Protein AF-A0A7S2P748-F1 (afdb_monomer_lite)

Sequence (183 aa):
RLESKKSHRTKLLFCTTGVILRRLQDDPLLQGITHVIVDEVHERQWQIDFLLIALRQILKQRSDLKVILMSATLDANLFIDFFGGAPLISVPGRTFQVSSYYLEDLLEATGHVIEADAIHAKKESWSTKSQATFATGRGEHKSFRTITYDSNEGVSDDYLGYSMPTRISMDRVEEKIVNYDLI

InterPro domains:
  IPR014001 Helicase superfamily 1/2, ATP-binding domain [PS51192] (1-92)
  IPR027417 P-loop containing nucleoside triphosphate hydrolase [G3DSA:3.40.50.300] (1-94)
  IPR027417 P-loop containing nucleoside triphosphate hydrolase [SSF52540] (3-108)

pLDDT: mean 83.7, std 11.44, range [45.91, 97.62]

Structure (mmCIF, N/CA/C/O backbone):
data_AF-A0A7S2P748-F1
#
_entry.id   AF-A0A7S2P748-F1
#
loop_
_atom_site.group_PDB
_atom_site.id
_atom_site.type_symbol
_atom_site.label_atom_id
_atom_site.l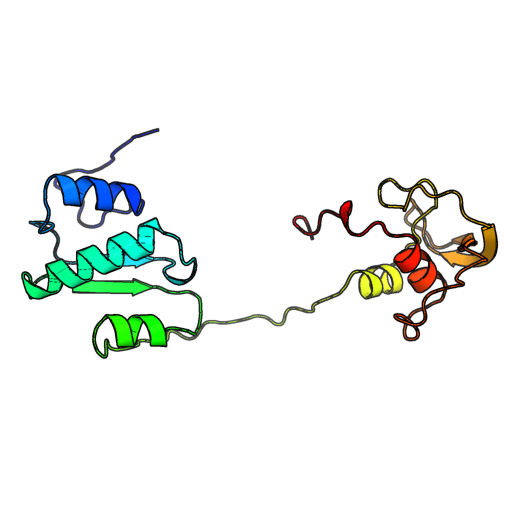abel_alt_id
_atom_site.label_comp_id
_atom_site.label_asym_id
_atom_site.label_entity_id
_atom_site.label_seq_id
_atom_site.pdbx_PDB_ins_code
_atom_site.Cartn_x
_atom_site.Cartn_y
_atom_site.Cartn_z
_atom_site.occupancy
_atom_site.B_iso_or_equiv
_atom_site.auth_seq_id
_atom_site.auth_comp_id
_atom_site.auth_asym_id
_atom_site.auth_atom_id
_atom_site.pdbx_PDB_model_num
ATOM 1 N N . ARG A 1 1 ? 5.730 22.171 9.600 1.00 49.31 1 ARG A N 1
ATOM 2 C CA . ARG A 1 1 ? 5.513 20.704 9.485 1.00 49.31 1 ARG A CA 1
ATOM 3 C C . ARG A 1 1 ? 5.041 20.167 10.841 1.00 49.31 1 ARG A C 1
ATOM 5 O O . ARG A 1 1 ? 5.874 19.708 11.598 1.00 49.31 1 ARG A O 1
ATOM 12 N N . LEU A 1 2 ? 3.756 20.355 11.179 1.00 52.44 2 LEU A N 1
ATOM 13 C CA . LEU A 1 2 ? 3.003 19.775 12.322 1.00 52.44 2 LEU A CA 1
ATOM 14 C C . LEU A 1 2 ? 1.633 20.490 12.439 1.00 52.44 2 LEU A C 1
ATOM 16 O O . LEU A 1 2 ? 1.164 20.807 13.527 1.00 52.44 2 LEU A O 1
ATOM 20 N N . GLU A 1 3 ? 0.987 20.814 11.313 1.00 56.91 3 GLU A N 1
ATOM 21 C CA . GLU A 1 3 ? -0.347 21.422 11.365 1.00 56.91 3 GLU A CA 1
ATOM 22 C C . GLU A 1 3 ? -1.386 20.335 11.641 1.00 56.91 3 GLU A C 1
ATOM 24 O O . GLU A 1 3 ? -1.821 19.613 10.747 1.00 56.91 3 GLU A O 1
ATOM 29 N N . SER A 1 4 ? -1.766 20.196 12.907 1.00 74.81 4 SER A N 1
ATOM 30 C CA . SER A 1 4 ? -2.893 19.360 13.309 1.00 74.81 4 SER A CA 1
ATOM 31 C C . SER A 1 4 ? -4.189 20.137 13.092 1.00 74.81 4 SER A C 1
ATOM 33 O O . SER A 1 4 ? -4.558 20.986 13.901 1.00 74.81 4 SER A O 1
ATOM 35 N N . LYS A 1 5 ? -4.892 19.865 11.988 1.00 80.19 5 LYS A N 1
ATOM 36 C CA . LYS A 1 5 ? -6.228 20.423 11.724 1.00 80.19 5 LYS A CA 1
ATOM 37 C C . LYS A 1 5 ? -7.304 19.454 12.204 1.00 80.19 5 LYS A C 1
ATOM 39 O O . LYS A 1 5 ? -7.936 18.758 11.416 1.00 80.19 5 LYS A O 1
ATOM 44 N N . LYS A 1 6 ? -7.512 19.412 13.521 1.00 85.00 6 LYS A N 1
ATOM 45 C CA . LYS A 1 6 ? -8.620 18.680 14.150 1.00 85.00 6 LYS A CA 1
ATOM 46 C C . LYS A 1 6 ? -9.486 19.625 14.975 1.00 85.00 6 LYS A C 1
ATOM 48 O O . LYS A 1 6 ? -8.981 20.538 15.618 1.00 85.00 6 LYS A O 1
ATOM 53 N N . SER A 1 7 ? -10.790 19.385 14.979 1.00 87.56 7 SER A N 1
ATOM 54 C CA . SER A 1 7 ? -11.750 20.090 15.829 1.00 87.56 7 SER A CA 1
ATOM 55 C C . SER A 1 7 ? -12.717 19.094 16.464 1.00 87.56 7 SER A C 1
ATOM 57 O O . SER A 1 7 ? -12.801 17.945 16.036 1.00 87.56 7 SER A O 1
ATOM 59 N N . HIS A 1 8 ? -13.523 19.549 17.422 1.00 85.38 8 HIS A N 1
ATOM 60 C CA . HIS A 1 8 ? -14.603 18.749 18.013 1.00 85.38 8 HIS A CA 1
ATOM 61 C C . HIS A 1 8 ? -15.643 18.266 16.979 1.00 85.38 8 HIS A C 1
ATOM 63 O O . HIS A 1 8 ? -16.371 17.306 17.225 1.00 85.38 8 HIS A O 1
ATOM 69 N N . ARG A 1 9 ? -15.715 18.916 15.807 1.00 90.94 9 ARG A N 1
ATOM 70 C CA . ARG A 1 9 ? -16.609 18.533 14.704 1.00 90.94 9 ARG A CA 1
ATOM 71 C C . ARG A 1 9 ? -15.986 17.512 13.750 1.00 90.94 9 ARG A C 1
ATOM 73 O O . ARG A 1 9 ? -16.707 16.958 12.927 1.00 90.94 9 ARG A O 1
ATOM 80 N N . THR A 1 10 ? -14.682 17.256 13.842 1.00 91.62 10 THR A N 1
ATOM 81 C CA . THR A 1 10 ? -13.980 16.316 12.962 1.00 91.62 10 THR A CA 1
ATOM 82 C C . THR A 1 10 ? -14.411 14.887 13.289 1.00 91.62 10 THR A C 1
ATOM 84 O O . THR A 1 10 ? -14.117 14.379 14.367 1.00 91.62 10 THR A O 1
ATOM 87 N N . LYS A 1 11 ? -15.125 14.243 12.360 1.00 92.06 11 LYS A N 1
ATOM 88 C CA . LYS A 1 11 ? -15.571 12.842 12.488 1.00 92.06 11 LYS A CA 1
ATOM 89 C C . LYS A 1 11 ? -14.636 11.844 11.807 1.00 92.06 11 LYS A C 1
ATOM 91 O O . LYS A 1 11 ? -14.587 10.694 12.220 1.00 92.06 11 LYS A O 1
ATOM 96 N N . LEU A 1 12 ? -13.887 12.302 10.806 1.00 94.06 12 LEU A N 1
ATOM 97 C CA . LEU A 1 12 ? -12.894 11.530 10.070 1.00 94.06 12 LEU A CA 1
ATOM 98 C C . LEU A 1 12 ? -11.572 12.295 10.101 1.00 94.06 12 LEU A C 1
ATOM 100 O O . LEU A 1 12 ? -11.540 13.483 9.778 1.00 94.06 12 LEU A O 1
ATOM 104 N N . LEU A 1 13 ? -10.505 11.625 10.522 1.00 93.31 13 LEU A N 1
ATOM 105 C CA . LEU A 1 13 ? -9.166 12.195 10.589 1.00 93.31 13 LEU A CA 1
ATOM 106 C C . LEU A 1 13 ? -8.244 11.385 9.685 1.00 93.31 13 LEU A C 1
ATOM 108 O O . LEU A 1 13 ? -8.021 10.206 9.941 1.00 93.31 13 LEU A O 1
ATOM 112 N N . PHE A 1 14 ? -7.680 12.046 8.681 1.00 94.12 14 PHE A N 1
ATOM 113 C CA . PHE A 1 14 ? -6.566 11.512 7.908 1.00 94.12 14 PHE A CA 1
ATOM 114 C C . PHE A 1 14 ? -5.266 11.903 8.597 1.00 94.12 14 PHE A C 1
ATOM 116 O O . PHE A 1 14 ? -5.048 13.074 8.922 1.00 94.12 14 PHE A O 1
ATOM 123 N N . CYS A 1 15 ? -4.409 10.927 8.848 1.00 93.00 15 CYS A N 1
ATOM 124 C CA . CYS A 1 15 ? -3.110 11.160 9.449 1.00 93.00 15 CYS A CA 1
ATOM 125 C C . CYS A 1 15 ? -2.127 10.071 9.029 1.00 93.00 15 CYS A C 1
ATOM 127 O O . CYS A 1 15 ? -2.514 9.007 8.557 1.00 93.00 15 CYS A O 1
ATOM 129 N N . THR A 1 16 ? -0.839 10.355 9.197 1.00 92.81 16 THR A N 1
ATOM 130 C CA . THR A 1 16 ? 0.202 9.363 8.942 1.00 92.81 16 THR A CA 1
ATOM 131 C C . THR A 1 16 ? 0.243 8.331 10.064 1.00 92.81 16 THR A C 1
ATOM 133 O O . THR A 1 16 ? -0.0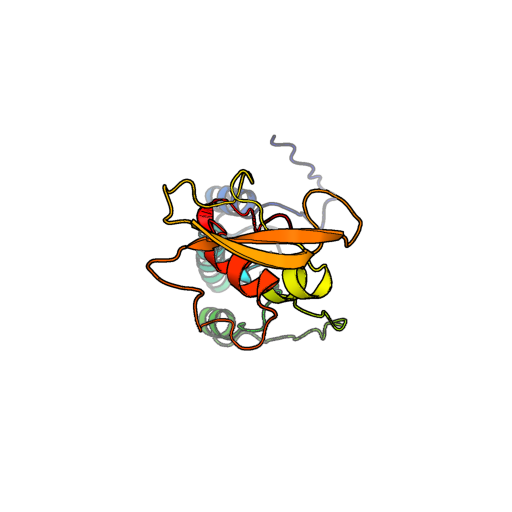98 8.626 11.215 1.00 92.81 16 THR A O 1
ATOM 136 N N . THR A 1 17 ? 0.759 7.143 9.757 1.00 93.69 17 THR A N 1
ATOM 137 C CA . THR A 1 17 ? 0.976 6.054 10.722 1.00 93.69 17 THR A CA 1
ATOM 138 C C . THR A 1 17 ? 1.713 6.536 11.974 1.00 93.69 17 THR A C 1
ATOM 140 O O . THR A 1 17 ? 1.312 6.230 13.095 1.00 93.69 17 THR A O 1
ATOM 143 N N . GLY A 1 18 ? 2.727 7.394 11.809 1.00 92.31 18 GLY A N 1
ATOM 144 C CA . GLY A 1 18 ? 3.482 7.974 12.924 1.00 92.31 18 GLY A CA 1
ATOM 145 C C . GLY A 1 18 ? 2.643 8.823 13.891 1.00 92.31 18 GLY A C 1
ATOM 146 O O . GLY A 1 18 ? 2.909 8.821 15.091 1.00 92.31 18 GLY A O 1
ATOM 147 N N . VAL A 1 19 ? 1.603 9.516 13.410 1.00 92.12 19 VAL A N 1
ATOM 148 C CA . VAL A 1 19 ? 0.693 10.288 14.277 1.00 92.12 19 VAL A CA 1
ATOM 149 C C . VAL A 1 19 ? -0.150 9.356 15.148 1.00 92.12 19 VAL A C 1
ATOM 151 O O . VAL A 1 19 ? -0.341 9.647 16.330 1.00 92.12 19 VAL A O 1
ATOM 154 N N . ILE A 1 20 ? -0.625 8.231 14.601 1.00 93.75 20 ILE A N 1
ATOM 155 C CA . ILE A 1 20 ? -1.362 7.224 15.380 1.00 93.75 20 ILE A CA 1
ATOM 156 C C . ILE A 1 20 ? -0.441 6.522 16.375 1.00 93.75 20 ILE A C 1
ATOM 158 O O . ILE A 1 20 ? -0.802 6.410 17.542 1.00 93.75 20 ILE A O 1
ATOM 162 N N . LEU A 1 21 ? 0.762 6.120 15.957 1.00 94.31 21 LEU A N 1
ATOM 163 C CA . LEU A 1 21 ? 1.745 5.501 16.852 1.00 94.31 21 LEU A CA 1
ATOM 164 C C . LEU A 1 21 ? 2.100 6.412 18.030 1.00 94.31 21 LEU A C 1
ATOM 166 O O . LEU A 1 21 ? 2.171 5.949 19.163 1.00 94.31 21 LEU A O 1
ATOM 170 N N . ARG A 1 22 ? 2.258 7.720 17.793 1.00 93.25 22 ARG A N 1
ATOM 171 C CA . ARG A 1 22 ? 2.468 8.684 18.879 1.00 93.25 22 ARG A CA 1
ATOM 172 C C . ARG A 1 22 ? 1.248 8.792 19.791 1.00 93.25 22 ARG A C 1
ATOM 174 O O . ARG A 1 22 ? 1.405 8.830 21.002 1.00 93.25 22 ARG A O 1
ATOM 181 N N . ARG A 1 23 ? 0.033 8.796 19.235 1.00 92.19 23 ARG A N 1
ATOM 182 C CA . ARG A 1 23 ? -1.197 8.810 20.039 1.00 92.19 23 ARG A CA 1
ATOM 183 C C . ARG A 1 23 ? -1.336 7.562 20.912 1.00 92.19 23 ARG A C 1
ATOM 185 O O . ARG A 1 23 ? -1.809 7.689 22.029 1.00 92.19 23 ARG A O 1
ATOM 192 N N . LEU A 1 24 ? -0.898 6.400 20.433 1.00 94.50 24 LEU A N 1
ATOM 193 C CA . LEU A 1 24 ? -0.892 5.152 21.203 1.00 94.50 24 LEU A CA 1
ATOM 194 C C . LEU A 1 24 ? 0.036 5.189 22.425 1.00 94.50 24 LEU A C 1
ATOM 196 O O . LEU A 1 24 ? -0.166 4.406 23.347 1.00 94.50 24 LEU A O 1
ATOM 200 N N . GLN A 1 25 ? 1.031 6.081 22.452 1.00 93.06 25 GLN A N 1
ATOM 201 C CA . GLN A 1 25 ? 1.875 6.276 23.635 1.00 93.06 25 GLN A CA 1
ATOM 202 C C . GLN A 1 25 ? 1.101 6.960 24.770 1.00 93.06 25 GLN A C 1
ATOM 204 O O . GLN A 1 25 ? 1.257 6.575 25.924 1.00 93.06 25 GLN A O 1
ATOM 209 N N . ASP A 1 26 ? 0.247 7.933 24.436 1.00 93.00 26 ASP A N 1
ATOM 210 C CA . ASP A 1 26 ? -0.549 8.694 25.410 1.00 93.00 26 ASP A CA 1
ATOM 211 C C . ASP A 1 26 ? -1.900 8.019 25.723 1.00 93.00 26 ASP A C 1
ATOM 213 O O . ASP A 1 26 ? -2.389 8.063 26.849 1.00 93.00 26 ASP A O 1
ATOM 217 N N . ASP A 1 27 ? -2.517 7.394 24.718 1.00 94.19 27 ASP A N 1
ATOM 218 C CA . ASP A 1 27 ? -3.820 6.725 24.770 1.00 94.19 27 ASP A CA 1
ATOM 219 C C . ASP A 1 27 ? -3.710 5.325 24.132 1.00 94.19 27 ASP A C 1
ATOM 221 O O . ASP A 1 27 ? -4.067 5.136 22.960 1.00 94.19 27 ASP A O 1
ATOM 225 N N . PRO A 1 28 ? -3.217 4.323 24.890 1.00 94.12 28 PRO A N 1
ATOM 226 C CA . PRO A 1 28 ? -2.962 2.975 24.375 1.00 94.12 28 PRO A CA 1
ATOM 227 C C . PRO A 1 28 ? -4.212 2.236 23.898 1.00 94.12 28 PRO A C 1
ATOM 229 O O . PRO A 1 28 ? -4.102 1.258 23.165 1.00 94.12 28 PRO A O 1
ATOM 232 N N . LEU A 1 29 ? -5.402 2.676 24.317 1.00 95.06 29 LEU A N 1
ATOM 233 C CA . LEU A 1 29 ? -6.675 2.057 23.954 1.00 95.06 29 LEU A CA 1
ATOM 234 C C . LEU A 1 29 ? -7.427 2.830 22.867 1.00 95.06 29 LEU A C 1
ATOM 236 O O . LEU A 1 29 ? -8.514 2.398 22.483 1.00 95.06 29 LEU A O 1
ATOM 240 N N . LEU A 1 30 ? -6.878 3.937 22.354 1.00 94.88 30 LEU A N 1
ATOM 241 C CA . LEU A 1 30 ? -7.509 4.794 21.343 1.00 94.88 30 LEU A CA 1
ATOM 242 C C . LEU A 1 30 ? -8.937 5.224 21.726 1.00 94.88 30 LEU A C 1
ATOM 244 O O . LEU A 1 30 ? -9.870 5.139 20.916 1.00 94.88 30 LEU A O 1
ATOM 248 N N . GLN A 1 31 ? -9.142 5.639 22.975 1.00 92.75 31 GLN A N 1
ATOM 249 C CA . GLN A 1 31 ? -10.461 5.995 23.490 1.00 92.75 31 GLN A CA 1
ATOM 250 C C . GLN A 1 31 ? -11.158 7.063 22.628 1.00 92.75 31 GLN A C 1
ATOM 252 O O . GLN A 1 31 ? -10.556 8.007 22.106 1.00 92.75 31 GLN A O 1
ATOM 257 N N . GLY A 1 32 ? -12.469 6.888 22.438 1.00 90.50 32 GLY A N 1
ATOM 258 C CA . GLY A 1 32 ? -13.290 7.757 21.590 1.00 90.50 32 GLY A CA 1
ATOM 259 C C . GLY A 1 32 ? -13.132 7.531 20.080 1.00 90.50 32 GLY A C 1
ATOM 260 O O . GLY A 1 32 ? -13.868 8.138 19.304 1.00 90.50 32 GLY A O 1
ATOM 261 N N . ILE A 1 33 ? -12.222 6.653 19.645 1.00 94.25 33 ILE A N 1
ATOM 262 C CA . ILE A 1 33 ? -12.144 6.174 18.260 1.00 94.25 33 ILE A CA 1
ATOM 263 C C . ILE A 1 33 ? -12.935 4.871 18.148 1.00 94.25 33 ILE A C 1
ATOM 265 O O . ILE A 1 33 ? -12.767 3.962 18.962 1.00 94.25 33 ILE A O 1
ATOM 269 N N . THR A 1 34 ? -13.804 4.795 17.141 1.00 96.44 34 THR A N 1
ATOM 270 C CA . THR A 1 34 ? -14.619 3.605 16.845 1.00 96.44 34 THR A CA 1
ATOM 271 C C . THR A 1 34 ? -14.064 2.795 15.675 1.00 96.44 34 THR A C 1
ATOM 273 O O . THR A 1 34 ? -14.229 1.581 15.649 1.00 96.44 34 THR A O 1
ATOM 276 N N . HIS A 1 35 ? -13.391 3.448 14.722 1.00 97.62 35 HIS A N 1
ATOM 277 C CA . HIS A 1 35 ? -12.854 2.820 13.515 1.00 97.62 35 HIS A CA 1
ATOM 278 C C . HIS A 1 35 ? -11.432 3.309 13.239 1.00 97.62 35 HIS A C 1
ATOM 280 O O . HIS A 1 35 ? -11.158 4.507 13.330 1.00 97.62 35 HIS A O 1
ATOM 286 N N . VAL A 1 36 ? -10.549 2.387 12.863 1.00 97.25 36 VAL A N 1
ATOM 287 C CA . VAL A 1 36 ? -9.214 2.676 12.331 1.00 97.25 36 VAL A CA 1
ATOM 288 C C . VAL A 1 36 ? -9.127 2.050 10.948 1.00 97.25 36 VAL A C 1
ATOM 290 O O . VAL A 1 36 ? -9.332 0.848 10.802 1.00 97.25 36 VAL A O 1
ATOM 293 N N . ILE A 1 37 ? -8.836 2.869 9.942 1.00 97.38 37 ILE A N 1
ATOM 294 C CA . ILE A 1 37 ? -8.603 2.416 8.572 1.00 97.38 37 ILE A CA 1
ATOM 295 C C . ILE A 1 37 ? -7.109 2.570 8.307 1.00 97.38 37 ILE A C 1
ATOM 297 O O . ILE A 1 37 ? -6.585 3.679 8.414 1.00 97.38 37 ILE A O 1
ATOM 301 N N . VAL A 1 38 ? -6.429 1.462 8.025 1.00 95.44 38 VAL A N 1
ATOM 302 C CA . VAL A 1 38 ? -5.009 1.443 7.667 1.00 95.44 38 VAL A CA 1
ATOM 303 C C . VAL A 1 38 ? -4.922 1.261 6.162 1.00 95.44 38 VAL A C 1
ATOM 305 O O . VAL A 1 38 ? -5.323 0.219 5.648 1.00 95.44 38 VAL A O 1
ATOM 308 N N . ASP A 1 39 ? -4.453 2.297 5.479 1.00 93.19 39 ASP A N 1
ATOM 309 C CA . ASP A 1 39 ? -4.269 2.299 4.032 1.00 93.19 39 ASP A CA 1
ATOM 310 C C . ASP A 1 39 ? -2.868 1.816 3.648 1.00 93.19 39 ASP A C 1
ATOM 312 O O . ASP A 1 39 ? -1.952 1.858 4.473 1.00 93.19 39 ASP A O 1
ATOM 316 N N . GLU A 1 40 ? -2.721 1.353 2.411 1.00 90.88 40 GLU A N 1
ATOM 317 C CA . GLU A 1 40 ? -1.457 0.903 1.820 1.00 90.88 40 GLU A CA 1
ATOM 318 C C . GLU A 1 40 ? -0.663 -0.099 2.663 1.00 90.88 40 GLU A C 1
ATOM 320 O O . GLU A 1 40 ? 0.569 -0.084 2.715 1.00 90.88 40 GLU A O 1
ATOM 325 N N . VAL A 1 41 ? -1.360 -1.060 3.283 1.00 91.25 41 VAL A N 1
ATOM 326 C CA . VAL A 1 41 ? -0.691 -2.108 4.080 1.00 91.25 41 VAL A CA 1
ATOM 327 C C . VAL A 1 41 ? 0.273 -2.969 3.253 1.00 91.25 41 VAL A C 1
ATOM 329 O O . VAL A 1 41 ? 1.120 -3.667 3.805 1.00 91.25 41 VAL A O 1
ATOM 332 N N . HIS A 1 42 ? 0.174 -2.896 1.925 1.00 87.19 42 HIS A N 1
ATOM 333 C CA . HIS A 1 42 ? 1.017 -3.619 0.987 1.00 87.19 42 HIS A CA 1
ATOM 334 C C . HIS A 1 42 ? 2.459 -3.089 0.898 1.00 87.19 42 HIS A C 1
ATOM 336 O O . HIS A 1 42 ? 3.342 -3.840 0.491 1.00 87.19 42 HIS A O 1
ATOM 342 N N . GLU A 1 43 ? 2.728 -1.847 1.319 1.00 81.94 43 GLU A N 1
ATOM 343 C CA . GLU A 1 43 ? 4.069 -1.246 1.236 1.00 81.94 43 GLU A CA 1
ATOM 344 C C . GLU A 1 43 ? 5.063 -1.796 2.279 1.00 81.94 43 GLU A C 1
ATOM 346 O O . GLU A 1 43 ? 6.232 -1.411 2.277 1.00 81.94 43 GLU A O 1
ATOM 351 N N . ARG A 1 44 ? 4.619 -2.691 3.181 1.00 77.19 44 ARG A N 1
ATOM 352 C CA . ARG A 1 44 ? 5.433 -3.350 4.231 1.00 77.19 44 ARG A CA 1
ATOM 353 C C . ARG A 1 44 ? 6.394 -2.396 4.959 1.00 77.19 44 ARG A C 1
ATOM 355 O O . ARG A 1 44 ? 7.535 -2.734 5.275 1.00 77.19 44 ARG A O 1
ATOM 362 N N . GLN A 1 45 ? 5.929 -1.178 5.225 1.00 88.19 45 GLN A N 1
ATOM 363 C CA . GLN A 1 45 ? 6.679 -0.194 5.992 1.00 88.19 45 GLN A CA 1
ATOM 364 C C . GLN A 1 45 ? 6.682 -0.594 7.470 1.00 88.19 45 GLN A C 1
ATOM 366 O O . GLN A 1 45 ? 5.629 -0.898 8.034 1.00 88.19 45 GLN A O 1
ATOM 371 N N . TRP A 1 46 ? 7.837 -0.512 8.139 1.00 90.50 46 TRP A N 1
ATOM 372 C CA . TRP A 1 46 ? 7.961 -0.923 9.544 1.00 90.50 46 TRP A CA 1
ATOM 373 C C . TRP A 1 46 ? 6.932 -0.237 10.454 1.00 90.50 46 TRP A C 1
ATOM 375 O O . TRP A 1 46 ? 6.375 -0.874 11.344 1.00 90.50 46 TRP A O 1
ATOM 385 N N . GLN A 1 47 ? 6.620 1.045 10.224 1.00 91.62 47 GLN A N 1
ATOM 386 C CA . GLN A 1 47 ? 5.625 1.762 11.027 1.00 91.62 47 GLN A CA 1
ATOM 387 C C . GLN A 1 47 ? 4.243 1.106 10.942 1.00 91.62 47 GLN A C 1
ATOM 389 O O . GLN A 1 47 ? 3.525 1.073 11.943 1.00 91.62 47 GLN A O 1
ATOM 394 N N . ILE A 1 48 ? 3.861 0.620 9.758 1.00 93.31 48 ILE A N 1
ATOM 395 C CA . ILE A 1 48 ? 2.575 -0.045 9.537 1.00 93.31 48 ILE A CA 1
ATOM 396 C C . ILE A 1 48 ? 2.561 -1.361 10.308 1.00 93.31 48 ILE A C 1
ATOM 398 O O . ILE A 1 48 ? 1.630 -1.588 11.073 1.00 93.31 48 ILE A O 1
ATOM 402 N N . ASP A 1 49 ? 3.618 -2.166 10.218 1.00 92.38 49 ASP A N 1
ATOM 403 C CA . ASP A 1 49 ? 3.703 -3.440 10.941 1.00 92.38 49 ASP A CA 1
ATOM 404 C C . ASP A 1 49 ? 3.575 -3.252 12.459 1.00 92.38 49 ASP A C 1
ATOM 406 O O . ASP A 1 49 ? 2.781 -3.931 13.117 1.00 92.38 49 ASP A O 1
ATOM 410 N N . PHE A 1 50 ? 4.288 -2.271 13.026 1.00 94.25 50 PHE A N 1
ATOM 411 C CA . PHE A 1 50 ? 4.153 -1.925 14.444 1.00 94.25 50 PHE A CA 1
ATOM 412 C C . PHE A 1 50 ? 2.730 -1.483 14.797 1.00 94.25 50 PHE A C 1
ATOM 414 O O . PHE A 1 50 ? 2.203 -1.883 15.841 1.00 94.25 50 PHE A O 1
ATOM 421 N N . LEU A 1 51 ? 2.089 -0.689 13.934 1.00 95.62 51 LEU A N 1
ATOM 422 C CA . LEU A 1 51 ? 0.704 -0.284 14.136 1.00 95.62 51 LEU A CA 1
ATOM 423 C C . LEU A 1 51 ? -0.236 -1.498 14.122 1.00 95.62 51 LEU A C 1
ATOM 425 O O . LEU A 1 51 ? -1.089 -1.602 14.999 1.00 95.62 51 LEU A O 1
ATOM 429 N N . LEU A 1 52 ? -0.073 -2.434 13.185 1.00 95.31 52 LEU A N 1
ATOM 430 C CA . LEU A 1 52 ? -0.902 -3.639 13.097 1.00 95.31 52 LEU A CA 1
ATOM 431 C C . LEU A 1 52 ? -0.752 -4.530 14.335 1.00 95.31 52 LEU A C 1
ATOM 433 O O . LEU A 1 52 ? -1.754 -5.030 14.854 1.00 95.31 52 LEU A O 1
ATOM 437 N N . ILE A 1 53 ? 0.469 -4.681 14.859 1.00 95.19 53 ILE A N 1
ATOM 438 C CA . ILE A 1 53 ? 0.723 -5.401 16.117 1.00 95.19 53 ILE A CA 1
ATOM 439 C C . ILE A 1 53 ? -0.016 -4.729 17.278 1.00 95.19 53 ILE A C 1
ATOM 441 O O . ILE A 1 53 ? -0.726 -5.411 18.024 1.00 95.19 53 ILE A O 1
ATOM 445 N N . ALA A 1 54 ? 0.102 -3.406 17.415 1.00 96.06 54 ALA A N 1
ATOM 446 C CA . ALA A 1 54 ? -0.578 -2.658 18.469 1.00 96.06 54 ALA A CA 1
ATOM 447 C C . ALA A 1 54 ? -2.108 -2.762 18.343 1.00 96.06 54 ALA A C 1
ATOM 449 O O . ALA A 1 54 ? -2.791 -3.100 19.308 1.00 96.06 54 ALA A O 1
ATOM 450 N N . LEU A 1 55 ? -2.657 -2.568 17.141 1.00 96.81 55 LEU A N 1
ATOM 451 C CA . LEU A 1 55 ? -4.094 -2.684 16.879 1.00 96.81 55 LEU A CA 1
ATOM 452 C C . LEU A 1 55 ? -4.622 -4.084 17.202 1.00 96.81 55 LEU A C 1
ATOM 454 O O . LEU A 1 55 ? -5.660 -4.209 17.851 1.00 96.81 55 LEU A O 1
ATOM 458 N N . ARG A 1 56 ? -3.892 -5.145 16.838 1.00 95.62 56 ARG A N 1
ATOM 459 C CA . ARG A 1 56 ? -4.262 -6.525 17.185 1.00 95.62 56 ARG A CA 1
ATOM 460 C C . ARG A 1 56 ? -4.320 -6.747 18.698 1.00 95.62 56 ARG A C 1
ATOM 462 O O . ARG A 1 56 ? -5.166 -7.507 19.166 1.00 95.62 56 ARG A O 1
ATOM 469 N N . GLN A 1 57 ? -3.446 -6.107 19.475 1.00 95.25 57 GLN A N 1
ATOM 470 C CA . GLN A 1 57 ? -3.501 -6.170 20.939 1.00 95.25 57 GLN A CA 1
ATOM 471 C C . GLN A 1 57 ? -4.697 -5.395 21.503 1.00 95.25 57 GLN A C 1
ATOM 473 O O . GLN A 1 57 ? -5.362 -5.889 22.414 1.00 95.25 57 GLN A O 1
ATOM 478 N N . ILE A 1 58 ? -5.011 -4.228 20.939 1.00 96.44 58 ILE A N 1
ATOM 479 C CA . ILE A 1 58 ? -6.147 -3.400 21.369 1.00 96.44 58 ILE A CA 1
ATOM 480 C C . ILE A 1 58 ? -7.473 -4.103 21.086 1.00 96.44 58 ILE A C 1
ATOM 482 O O . ILE A 1 58 ? -8.348 -4.099 21.947 1.00 96.44 58 ILE A O 1
ATOM 486 N N . LEU A 1 59 ? -7.612 -4.778 19.941 1.00 95.81 59 LEU A N 1
ATOM 487 C CA . LEU A 1 59 ? -8.822 -5.532 19.583 1.00 95.81 59 LEU A CA 1
ATOM 488 C C . LEU A 1 59 ? -9.172 -6.641 20.590 1.00 95.81 59 LEU A C 1
ATOM 490 O O . LEU A 1 59 ? -10.341 -6.984 20.736 1.00 95.81 59 LEU A O 1
ATOM 494 N N . LYS A 1 60 ? -8.188 -7.171 21.331 1.00 94.31 60 LYS A N 1
ATOM 495 C CA . LYS A 1 60 ? -8.442 -8.134 22.419 1.00 94.31 60 LYS A CA 1
ATOM 496 C C . LYS A 1 60 ? -9.128 -7.495 23.632 1.00 94.31 60 LYS A C 1
ATOM 498 O O . LYS A 1 60 ? -9.766 -8.202 24.401 1.00 94.31 60 LYS A O 1
ATOM 503 N N . GLN A 1 61 ? -8.969 -6.184 23.816 1.00 95.88 61 GLN A N 1
ATOM 504 C CA . GLN A 1 61 ? -9.516 -5.419 24.941 1.00 95.88 61 GLN A CA 1
ATOM 505 C C . GLN A 1 61 ? -10.743 -4.587 24.540 1.00 95.88 61 GLN A C 1
ATOM 507 O O . GLN A 1 61 ? -11.607 -4.322 25.370 1.00 95.88 61 GLN A O 1
ATOM 512 N N . ARG A 1 62 ? -10.829 -4.184 23.267 1.00 96.62 62 ARG A N 1
ATOM 513 C CA . ARG A 1 62 ? -11.884 -3.332 22.713 1.00 96.62 62 ARG A CA 1
ATOM 514 C C . ARG A 1 62 ? -12.620 -4.026 21.577 1.00 96.62 62 ARG A C 1
ATOM 516 O O . ARG A 1 62 ? -12.246 -3.908 20.413 1.00 96.62 62 ARG A O 1
ATOM 523 N N . SER A 1 63 ? -13.709 -4.709 21.921 1.00 93.31 63 SER A N 1
ATOM 524 C CA . SER A 1 63 ? -14.627 -5.323 20.950 1.00 93.31 63 SER A CA 1
ATOM 525 C C . SER A 1 63 ? -15.440 -4.296 20.144 1.00 93.31 63 SER A C 1
ATOM 527 O O . SER A 1 63 ? -15.975 -4.617 19.075 1.00 93.31 63 SER A O 1
ATOM 529 N N . ASP A 1 64 ? -15.519 -3.058 20.642 1.00 96.50 64 ASP A N 1
ATOM 530 C CA . ASP A 1 64 ? -16.197 -1.927 20.011 1.00 96.50 64 ASP A CA 1
ATOM 531 C C . ASP A 1 64 ? -15.357 -1.254 18.913 1.00 96.50 64 ASP A C 1
ATOM 533 O O . ASP A 1 64 ? -15.916 -0.614 18.023 1.00 96.50 64 ASP A O 1
ATOM 537 N N . LEU A 1 65 ? -14.031 -1.428 18.940 1.00 97.38 65 LEU A N 1
ATOM 538 C CA . LEU A 1 65 ? -13.125 -0.917 17.918 1.00 97.38 65 LEU A CA 1
ATOM 539 C C . LEU A 1 65 ? -13.186 -1.793 16.660 1.00 97.38 65 LEU A C 1
ATOM 541 O O . LEU A 1 65 ? -13.068 -3.017 16.724 1.00 97.38 65 LEU A O 1
ATOM 545 N N . LYS A 1 66 ? -13.320 -1.160 15.495 1.00 97.00 66 LYS A N 1
ATOM 546 C CA . LYS A 1 66 ? -13.217 -1.817 14.188 1.00 97.00 66 LYS A CA 1
ATOM 547 C C . LYS A 1 66 ? -11.933 -1.399 13.486 1.00 97.00 66 LYS A C 1
ATOM 549 O O . LYS A 1 66 ? -11.615 -0.214 13.421 1.00 97.00 66 LYS A O 1
ATOM 554 N N . VAL A 1 67 ? -11.207 -2.373 12.950 1.00 96.69 67 VAL A N 1
ATOM 555 C CA . VAL A 1 67 ? -9.999 -2.143 12.150 1.00 96.69 67 VAL A CA 1
ATOM 556 C C . VAL A 1 67 ? -10.275 -2.612 10.730 1.00 96.69 67 VAL A C 1
ATOM 558 O O . VAL A 1 67 ? -10.731 -3.736 10.534 1.00 96.69 67 VAL A O 1
ATOM 561 N N . ILE A 1 68 ? -10.025 -1.738 9.760 1.00 96.56 68 ILE A N 1
ATOM 562 C CA . ILE A 1 68 ? -10.144 -2.014 8.329 1.00 96.56 68 ILE A CA 1
ATOM 563 C C . ILE A 1 68 ? -8.760 -1.848 7.714 1.00 96.56 68 ILE A C 1
ATOM 565 O O . ILE A 1 68 ? -8.096 -0.841 7.953 1.00 96.56 68 ILE A O 1
ATOM 569 N N . LEU A 1 69 ? -8.334 -2.833 6.932 1.00 94.94 69 LEU A N 1
ATOM 570 C CA . LEU A 1 69 ? -7.081 -2.790 6.186 1.00 94.94 69 LEU A CA 1
ATOM 571 C C . LEU A 1 69 ? -7.411 -2.596 4.708 1.00 94.94 69 LEU A C 1
ATOM 573 O O . LEU A 1 69 ? -8.250 -3.321 4.174 1.00 94.94 69 LEU A O 1
ATOM 577 N N . MET A 1 70 ? -6.769 -1.625 4.067 1.00 93.38 70 MET A N 1
ATOM 578 C CA . MET A 1 70 ? -6.889 -1.366 2.634 1.00 93.38 70 MET A CA 1
ATOM 579 C C . MET A 1 70 ? -5.545 -1.651 1.963 1.00 93.38 70 MET A C 1
ATOM 581 O O . MET A 1 70 ? -4.488 -1.275 2.469 1.00 93.38 70 MET A O 1
ATOM 585 N N . SER A 1 71 ? -5.599 -2.380 0.850 1.00 90.25 71 SER A N 1
ATOM 586 C CA . SER A 1 71 ? -4.441 -2.825 0.075 1.00 90.25 71 SER A CA 1
ATOM 587 C C . SER A 1 71 ? -4.752 -2.699 -1.411 1.00 90.25 71 SER A C 1
ATOM 589 O O . SER A 1 71 ? -5.843 -3.081 -1.841 1.00 90.25 71 SER A O 1
ATOM 591 N N . ALA A 1 72 ? -3.783 -2.225 -2.193 1.00 86.75 72 ALA A N 1
ATOM 592 C CA . ALA A 1 72 ? -3.854 -2.233 -3.650 1.00 86.75 72 ALA A CA 1
ATOM 593 C C . ALA A 1 72 ? -3.527 -3.611 -4.263 1.00 86.75 72 ALA A C 1
ATOM 595 O O . ALA A 1 72 ? -3.843 -3.859 -5.426 1.00 86.75 72 ALA A O 1
ATOM 596 N N . THR A 1 73 ? -2.896 -4.517 -3.507 1.00 79.06 73 THR A N 1
ATOM 597 C CA . THR A 1 73 ? -2.396 -5.803 -4.022 1.00 79.06 73 THR A CA 1
ATOM 598 C C . THR A 1 73 ? -3.242 -6.995 -3.572 1.00 79.06 73 THR A C 1
ATOM 600 O O . THR A 1 73 ? -3.925 -6.957 -2.546 1.00 79.06 73 THR A O 1
ATOM 603 N N . LEU A 1 74 ? -3.180 -8.076 -4.361 1.00 63.06 74 LEU A N 1
ATOM 604 C CA . LEU A 1 74 ? -3.982 -9.296 -4.192 1.00 63.06 74 LEU A CA 1
ATOM 605 C C . LEU A 1 74 ? -3.539 -10.200 -3.027 1.00 63.06 74 LEU A C 1
ATOM 607 O O . LEU A 1 74 ? -4.310 -11.071 -2.626 1.00 63.06 74 LEU A O 1
ATOM 611 N N . ASP A 1 75 ? -2.335 -10.022 -2.471 1.00 75.94 75 ASP A N 1
ATOM 612 C CA . ASP A 1 75 ? -1.833 -10.879 -1.386 1.00 75.94 75 ASP A CA 1
ATOM 613 C C . ASP A 1 75 ? -2.357 -10.431 -0.008 1.00 75.94 75 ASP A C 1
ATOM 615 O O . ASP A 1 75 ? -1.638 -9.894 0.834 1.00 75.94 75 ASP A O 1
ATOM 619 N N . ALA A 1 76 ? -3.660 -10.629 0.208 1.00 84.81 76 ALA A N 1
ATOM 620 C CA . ALA A 1 76 ? -4.336 -10.307 1.465 1.00 84.81 76 ALA A CA 1
ATOM 621 C C . ALA A 1 76 ? -4.220 -11.417 2.527 1.00 84.81 76 ALA A C 1
ATOM 623 O O . ALA A 1 76 ? -4.528 -11.181 3.698 1.00 84.81 76 ALA A O 1
ATOM 624 N N . ASN A 1 77 ? -3.774 -12.618 2.141 1.00 88.69 77 ASN A N 1
ATOM 625 C CA . ASN A 1 77 ? -3.800 -13.812 2.995 1.00 88.69 77 ASN A CA 1
ATOM 626 C C . ASN A 1 77 ? -2.977 -13.628 4.272 1.00 88.69 77 ASN A C 1
ATOM 628 O O . ASN A 1 77 ? -3.447 -13.950 5.360 1.00 88.69 77 ASN A O 1
ATOM 632 N N . LEU A 1 78 ? -1.800 -13.005 4.157 1.00 89.38 78 LEU A N 1
ATOM 633 C CA . LEU A 1 78 ? -0.943 -12.699 5.302 1.00 89.38 78 LEU A CA 1
ATOM 634 C C . LEU A 1 78 ? -1.690 -11.914 6.395 1.00 89.38 78 LEU A C 1
ATOM 636 O O . LEU A 1 78 ? -1.565 -12.214 7.584 1.00 89.38 78 LEU A O 1
ATOM 640 N N . PHE A 1 79 ? -2.480 -10.913 6.001 1.00 90.75 79 PHE A N 1
ATOM 641 C CA . PHE A 1 79 ? -3.228 -10.078 6.939 1.00 90.75 79 PHE A CA 1
ATOM 642 C C . PHE A 1 79 ? -4.452 -10.801 7.501 1.00 90.75 79 PHE A C 1
ATOM 644 O O . PHE A 1 79 ? -4.744 -10.670 8.691 1.00 90.75 79 PHE A O 1
ATOM 651 N N . ILE A 1 80 ? -5.140 -11.589 6.670 1.00 92.31 80 ILE A N 1
ATOM 652 C CA . ILE A 1 80 ? -6.270 -12.426 7.090 1.00 92.31 80 ILE A CA 1
ATOM 653 C C . ILE A 1 80 ? -5.823 -13.375 8.204 1.00 92.31 80 ILE A C 1
ATOM 655 O O . ILE A 1 80 ? -6.445 -13.398 9.269 1.00 92.31 80 ILE A O 1
ATOM 659 N N . ASP A 1 81 ? -4.713 -14.083 8.000 1.00 92.88 81 ASP A N 1
ATOM 660 C CA . ASP A 1 81 ? -4.158 -15.024 8.972 1.00 92.88 81 ASP A CA 1
ATOM 661 C C . ASP A 1 81 ? -3.679 -14.308 10.237 1.00 92.88 81 ASP A C 1
ATOM 663 O O . ASP A 1 81 ? -3.975 -14.732 11.359 1.00 92.88 81 ASP A O 1
ATOM 667 N N . PHE A 1 82 ? -3.000 -13.166 10.084 1.00 92.62 82 PHE A N 1
ATOM 668 C CA . PHE A 1 82 ? -2.533 -12.371 11.218 1.00 92.62 82 PHE A CA 1
ATOM 669 C C . PHE A 1 82 ? -3.682 -11.902 12.125 1.00 92.62 82 PHE A C 1
ATOM 671 O O . PHE A 1 82 ? -3.535 -11.905 13.352 1.00 92.62 82 PHE A O 1
ATOM 678 N N . PHE A 1 83 ? -4.836 -11.547 11.552 1.00 93.88 83 PHE A N 1
ATOM 679 C CA . PHE A 1 83 ? -6.041 -11.157 12.293 1.00 93.88 83 PHE A CA 1
ATOM 680 C C . PHE A 1 83 ? -7.002 -12.322 12.593 1.00 93.88 83 PHE A C 1
ATOM 682 O O . PHE A 1 83 ? -8.081 -12.089 13.134 1.00 93.88 83 PHE A O 1
ATOM 689 N N . GLY A 1 84 ? -6.593 -13.571 12.345 1.00 92.00 84 GLY A N 1
ATOM 690 C CA . GLY A 1 84 ? -7.337 -14.767 12.750 1.00 92.00 84 GLY A CA 1
ATOM 691 C C . GLY A 1 84 ? -8.546 -15.086 11.870 1.00 92.00 84 GLY A C 1
ATOM 692 O O . GLY A 1 84 ? -9.603 -15.423 12.397 1.00 92.00 84 GLY A O 1
ATOM 693 N N . GLY A 1 85 ? -8.400 -14.978 10.548 1.00 92.19 85 GLY A N 1
ATOM 694 C CA . GLY A 1 85 ? -9.464 -15.275 9.585 1.00 92.19 85 GLY A CA 1
ATOM 695 C C . GLY A 1 85 ? -10.380 -14.082 9.307 1.00 92.19 85 GLY A C 1
ATOM 696 O O . GLY A 1 85 ? -11.595 -14.245 9.199 1.00 92.19 85 GLY A O 1
ATOM 697 N N . ALA A 1 86 ? -9.818 -12.871 9.234 1.00 92.44 86 ALA A N 1
ATOM 698 C CA . ALA A 1 86 ? -10.592 -11.668 8.938 1.00 92.44 86 ALA A CA 1
ATOM 699 C C . ALA A 1 86 ? -11.298 -11.757 7.563 1.00 92.44 86 ALA A C 1
ATOM 701 O O . ALA A 1 86 ? -10.726 -12.291 6.612 1.00 92.44 86 ALA A O 1
ATOM 702 N N . PRO A 1 87 ? -12.527 -11.225 7.424 1.00 93.94 87 PRO A N 1
ATOM 703 C CA . PRO A 1 87 ? -13.249 -11.264 6.157 1.00 93.94 87 PRO A CA 1
ATOM 704 C C . PRO A 1 87 ? -12.549 -10.415 5.088 1.00 93.94 87 PRO A C 1
ATOM 706 O O . PRO A 1 87 ? -12.174 -9.270 5.341 1.00 93.94 87 PRO A O 1
ATOM 709 N N . LEU A 1 88 ? -12.429 -10.965 3.877 1.00 92.56 88 LEU A N 1
ATOM 710 C CA . LEU A 1 88 ? -11.877 -10.279 2.711 1.00 92.56 88 LEU A CA 1
ATOM 711 C C . LEU A 1 88 ? -12.998 -9.715 1.837 1.00 92.56 88 LEU A C 1
ATOM 713 O O . LEU A 1 88 ? -13.899 -10.442 1.421 1.00 92.56 88 LEU A O 1
ATOM 717 N N . ILE A 1 89 ? -12.901 -8.429 1.508 1.00 92.75 89 ILE A N 1
ATOM 718 C CA . ILE A 1 89 ? -13.748 -7.780 0.506 1.00 92.75 89 ILE A CA 1
ATOM 719 C C . ILE A 1 89 ? -12.850 -7.403 -0.669 1.00 92.75 89 ILE A C 1
ATOM 721 O O . ILE A 1 89 ? -11.936 -6.599 -0.514 1.00 92.75 89 ILE A O 1
ATOM 725 N N . SER A 1 90 ? -13.115 -7.982 -1.841 1.00 90.69 90 SER A N 1
ATOM 726 C CA . SER A 1 90 ? -12.428 -7.619 -3.081 1.00 90.69 90 SER A CA 1
ATOM 727 C C . SER A 1 90 ? -13.282 -6.633 -3.872 1.00 90.69 90 SER A C 1
ATOM 729 O O . SER A 1 90 ? -14.443 -6.911 -4.176 1.00 90.69 90 SER A O 1
ATOM 731 N N . VAL A 1 91 ? -12.709 -5.473 -4.191 1.00 88.81 91 VAL A N 1
ATOM 732 C CA . VAL A 1 91 ? -13.340 -4.469 -5.051 1.00 88.81 91 VAL A CA 1
ATOM 733 C C . VAL A 1 91 ? -12.697 -4.577 -6.436 1.00 88.81 91 VAL A C 1
ATOM 735 O O . VAL A 1 91 ? -11.498 -4.327 -6.555 1.00 88.81 91 VAL A O 1
ATOM 738 N N . PRO A 1 92 ? -13.445 -4.963 -7.487 1.00 85.44 92 PRO A N 1
ATOM 739 C CA . PRO A 1 92 ? -12.873 -5.113 -8.817 1.00 85.44 92 PRO A CA 1
ATOM 740 C C . PRO A 1 92 ? -12.440 -3.749 -9.366 1.00 85.44 92 PRO A C 1
ATOM 742 O O . PRO A 1 92 ? -13.249 -2.828 -9.501 1.00 85.44 92 PRO A O 1
ATOM 745 N N . GLY A 1 93 ? -11.157 -3.631 -9.699 1.00 82.25 93 GLY A N 1
ATOM 746 C CA . GLY A 1 93 ? -10.618 -2.492 -10.434 1.00 82.25 93 GLY A CA 1
ATOM 747 C C . GLY A 1 93 ? -10.892 -2.602 -11.934 1.00 82.25 93 GLY A C 1
ATOM 748 O O . GLY A 1 93 ? -11.139 -3.685 -12.464 1.00 82.25 93 GLY A O 1
ATOM 749 N N . ARG A 1 94 ? -10.819 -1.470 -12.640 1.00 85.19 94 ARG A N 1
ATOM 750 C CA . ARG A 1 94 ? -10.699 -1.456 -14.102 1.00 85.19 94 ARG A CA 1
ATOM 751 C C . ARG A 1 94 ? -9.247 -1.190 -14.450 1.00 85.19 94 ARG A C 1
ATOM 753 O O . ARG A 1 94 ? -8.713 -0.155 -14.063 1.00 85.19 94 ARG A O 1
ATOM 760 N N . THR A 1 95 ? -8.636 -2.104 -15.184 1.00 84.94 95 THR A N 1
ATOM 761 C CA . THR A 1 95 ? -7.335 -1.881 -15.807 1.00 84.94 95 THR A CA 1
ATOM 762 C C . THR A 1 95 ? -7.545 -1.548 -17.277 1.00 84.94 95 THR A C 1
ATOM 764 O O . THR A 1 95 ? -8.501 -1.999 -17.909 1.00 84.94 95 THR A O 1
ATOM 767 N N . PHE A 1 96 ? -6.663 -0.718 -17.814 1.00 88.62 96 PHE A N 1
ATOM 768 C CA . PHE A 1 96 ? -6.562 -0.494 -19.248 1.00 88.62 96 PHE A CA 1
ATOM 769 C C . PHE A 1 96 ? -5.376 -1.297 -19.760 1.00 88.62 96 PHE A C 1
ATOM 771 O O . PHE A 1 96 ? -4.424 -1.537 -19.017 1.00 88.62 96 PHE A O 1
ATOM 778 N N . GLN A 1 97 ? -5.443 -1.744 -21.011 1.00 89.12 97 GLN A N 1
ATOM 779 C CA . GLN A 1 97 ? -4.326 -2.458 -21.607 1.00 89.12 97 GLN A CA 1
ATOM 780 C C . GLN A 1 97 ? -3.118 -1.520 -21.674 1.00 89.12 97 GLN A C 1
ATOM 782 O O . GLN A 1 97 ? -3.170 -0.476 -22.323 1.00 89.12 97 GLN A O 1
ATOM 787 N N . VAL A 1 98 ? -2.043 -1.904 -20.994 1.00 87.25 98 VAL A N 1
ATOM 788 C CA . VAL A 1 98 ? -0.748 -1.231 -21.065 1.00 87.25 98 VAL A CA 1
ATOM 789 C C . VAL A 1 98 ? 0.161 -2.108 -21.915 1.00 87.25 98 VAL A C 1
ATOM 791 O O . VAL A 1 98 ? 0.221 -3.318 -21.708 1.00 87.25 98 VAL A O 1
ATOM 794 N N . SER A 1 99 ? 0.819 -1.507 -22.905 1.00 89.31 99 SER A N 1
ATOM 795 C CA . SER A 1 99 ? 1.874 -2.181 -23.666 1.00 89.31 99 SER A CA 1
ATOM 796 C C . SER A 1 99 ? 3.202 -1.892 -22.981 1.00 89.31 99 SER A C 1
ATOM 798 O O . SER A 1 99 ? 3.542 -0.726 -22.793 1.00 89.31 99 SER A O 1
ATOM 800 N N . SER A 1 100 ? 3.914 -2.939 -22.583 1.00 86.50 100 SER A N 1
ATOM 801 C CA . SER A 1 100 ? 5.256 -2.829 -22.016 1.00 86.50 100 SER A CA 1
ATOM 802 C C . SER A 1 100 ? 6.280 -2.917 -23.141 1.00 86.50 100 SER A C 1
ATOM 804 O O . SER A 1 100 ? 6.179 -3.810 -23.978 1.00 86.50 100 SER A O 1
ATOM 806 N N . TYR A 1 101 ? 7.240 -1.999 -23.144 1.00 85.94 101 TYR A N 1
ATOM 807 C CA . TYR A 1 101 ? 8.378 -1.998 -24.058 1.00 85.94 101 TYR A CA 1
ATOM 808 C C . TYR A 1 101 ? 9.654 -1.966 -23.226 1.00 85.94 101 TYR A C 1
ATOM 810 O O . TYR A 1 101 ? 9.748 -1.182 -22.278 1.00 85.94 101 TYR A O 1
ATOM 818 N N . TYR A 1 102 ? 10.610 -2.815 -23.573 1.00 85.62 102 TYR A N 1
ATOM 819 C CA . TYR A 1 102 ? 11.951 -2.799 -23.006 1.00 85.62 102 TYR A CA 1
ATOM 820 C C . TYR A 1 102 ? 12.854 -1.852 -23.810 1.00 85.62 102 TYR A C 1
ATOM 822 O O . TYR A 1 102 ? 12.452 -1.307 -24.843 1.00 85.62 102 TYR A O 1
ATOM 830 N N . LEU A 1 103 ? 14.067 -1.587 -23.322 1.00 85.81 103 LEU A N 1
ATOM 831 C CA . LEU A 1 103 ? 14.960 -0.606 -23.945 1.00 85.81 103 LEU A CA 1
ATOM 832 C C . LEU A 1 103 ? 15.274 -0.980 -25.401 1.00 85.81 103 LEU A C 1
ATOM 834 O O . LEU A 1 103 ? 15.220 -0.131 -26.288 1.00 85.81 103 LEU A O 1
ATOM 838 N N . GLU A 1 104 ? 15.532 -2.257 -25.653 1.00 88.06 104 GLU A N 1
ATOM 839 C CA . GLU A 1 104 ? 15.764 -2.827 -26.973 1.00 88.06 104 GLU A CA 1
ATOM 840 C C . GLU A 1 104 ? 14.565 -2.641 -27.920 1.00 88.06 104 GLU A C 1
ATOM 842 O O . GLU A 1 104 ? 14.765 -2.289 -29.084 1.00 88.06 104 GLU A O 1
ATOM 847 N N . ASP A 1 105 ? 13.328 -2.755 -27.422 1.00 89.25 105 ASP A N 1
ATOM 848 C CA . ASP A 1 105 ? 12.117 -2.499 -28.211 1.00 89.25 105 ASP A CA 1
ATOM 849 C C . ASP A 1 105 ? 12.032 -1.028 -28.637 1.00 89.25 105 ASP A C 1
ATOM 851 O O . ASP A 1 105 ? 11.673 -0.710 -29.774 1.00 89.25 105 ASP A O 1
ATOM 855 N N . LEU A 1 106 ? 12.377 -0.113 -27.726 1.00 87.31 106 LEU A N 1
ATOM 856 C CA . LEU A 1 106 ? 12.354 1.326 -27.986 1.00 87.31 106 LEU A CA 1
ATOM 857 C C . LEU A 1 106 ? 13.448 1.735 -28.971 1.00 87.31 106 LEU A C 1
ATOM 859 O O . LEU A 1 106 ? 13.186 2.522 -29.885 1.00 87.31 106 LEU A O 1
ATOM 863 N N . LEU A 1 107 ? 14.660 1.201 -28.819 1.00 87.12 107 LEU A N 1
ATOM 864 C CA . LEU A 1 107 ? 15.765 1.445 -29.746 1.00 87.12 107 LEU A CA 1
ATOM 865 C C . LEU A 1 107 ? 15.435 0.918 -31.147 1.00 87.12 107 LEU A C 1
ATOM 867 O O . LEU A 1 107 ? 15.659 1.627 -32.128 1.00 87.12 107 LEU A O 1
ATOM 871 N N . GLU A 1 108 ? 14.809 -0.255 -31.248 1.00 88.81 108 GLU A N 1
ATOM 872 C CA . GLU A 1 108 ? 14.364 -0.823 -32.522 1.00 88.81 108 GLU A CA 1
ATOM 873 C C . GLU A 1 108 ? 13.264 0.024 -33.174 1.00 88.81 108 GLU A C 1
ATOM 875 O O . GLU A 1 108 ? 13.376 0.420 -34.338 1.00 88.81 108 GLU A O 1
ATOM 880 N N . ALA A 1 109 ? 12.219 0.369 -32.417 1.00 86.81 109 ALA A N 1
ATOM 881 C CA . ALA A 1 109 ? 11.088 1.141 -32.924 1.00 86.81 109 ALA A CA 1
ATOM 882 C C . ALA A 1 109 ? 11.507 2.547 -33.390 1.00 86.81 109 ALA A C 1
ATOM 884 O O . ALA A 1 109 ? 11.058 3.032 -34.434 1.00 86.81 109 ALA A O 1
ATOM 885 N N . THR A 1 110 ? 12.398 3.200 -32.641 1.00 84.88 110 THR A N 1
ATOM 886 C CA . THR A 1 110 ? 12.915 4.539 -32.970 1.00 84.88 110 THR A CA 1
ATOM 887 C C . THR A 1 110 ? 14.054 4.503 -33.993 1.00 84.88 110 THR A C 1
ATOM 889 O O . THR A 1 110 ? 14.334 5.506 -34.660 1.00 84.88 110 THR A O 1
ATOM 892 N N . GLY A 1 111 ? 14.705 3.348 -34.153 1.00 83.00 111 GLY A N 1
ATOM 893 C CA . GLY A 1 111 ? 15.972 3.201 -34.865 1.00 83.00 111 GLY A CA 1
ATOM 894 C C . GLY A 1 111 ? 17.117 3.983 -34.218 1.00 83.00 111 GLY A C 1
ATOM 895 O O . GLY A 1 111 ? 18.067 4.323 -34.933 1.00 83.00 111 GLY A O 1
ATOM 896 N N . HIS A 1 112 ? 16.988 4.330 -32.931 1.00 83.50 112 HIS A N 1
ATOM 897 C CA . HIS A 1 112 ? 17.964 5.138 -32.214 1.00 83.50 112 HIS A CA 1
ATOM 898 C C . HIS A 1 112 ? 19.224 4.336 -31.941 1.00 83.50 112 HIS A C 1
ATOM 900 O O . HIS A 1 112 ? 19.172 3.183 -31.516 1.00 83.50 112 HIS A O 1
ATOM 906 N N . VAL A 1 113 ? 20.367 4.970 -32.184 1.00 83.69 113 VAL A N 1
ATOM 907 C CA . VAL A 1 113 ? 21.674 4.375 -31.959 1.00 83.69 113 VAL A CA 1
ATOM 908 C C . VAL A 1 113 ? 22.441 5.183 -30.947 1.00 83.69 113 VAL A C 1
ATOM 910 O O . VAL A 1 113 ? 22.611 6.397 -31.074 1.00 83.69 113 VAL A O 1
ATOM 913 N N . ILE A 1 114 ? 22.966 4.461 -29.970 1.00 81.38 114 ILE A N 1
ATOM 914 C CA . ILE A 1 114 ? 23.748 5.040 -28.896 1.00 81.38 114 ILE A CA 1
ATOM 915 C C . ILE A 1 114 ? 25.160 5.278 -29.423 1.00 81.38 114 ILE A C 1
ATOM 917 O O . ILE A 1 114 ? 25.868 4.352 -29.824 1.00 81.38 114 ILE A O 1
ATOM 921 N N . GLU A 1 115 ? 25.547 6.549 -29.498 1.00 77.69 115 GLU A N 1
ATOM 922 C CA . GLU A 1 115 ? 26.862 6.975 -29.983 1.00 77.69 115 GLU A CA 1
ATOM 923 C C . GLU A 1 115 ? 27.938 6.734 -28.908 1.00 77.69 115 GLU A C 1
ATOM 925 O O . GLU A 1 115 ? 27.650 6.703 -27.713 1.00 77.69 115 GLU A O 1
ATOM 930 N N . ALA A 1 116 ? 29.194 6.540 -29.321 1.00 72.69 116 ALA A N 1
ATOM 931 C CA . ALA A 1 116 ? 30.296 6.225 -28.401 1.00 72.69 116 ALA A CA 1
ATOM 932 C C . ALA A 1 116 ? 30.6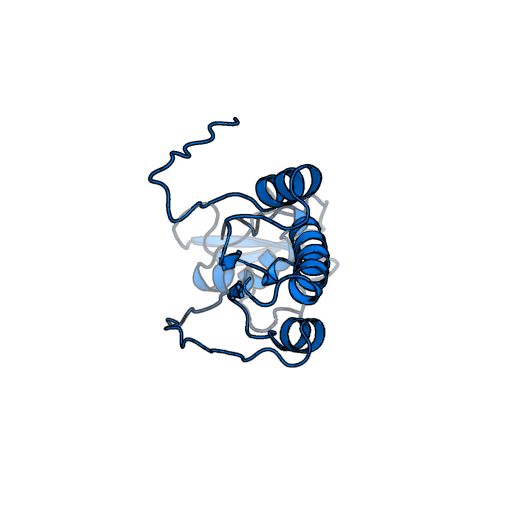01 7.353 -27.395 1.00 72.69 116 ALA A C 1
ATOM 934 O O . ALA A 1 116 ? 31.143 7.101 -26.325 1.00 72.69 116 ALA A O 1
ATOM 935 N N . ASP A 1 117 ? 30.245 8.595 -27.725 1.00 75.38 117 ASP A N 1
ATOM 936 C CA . ASP A 1 117 ? 30.377 9.777 -26.870 1.00 75.38 117 ASP A CA 1
ATOM 937 C C . ASP A 1 117 ? 29.069 10.122 -26.130 1.00 75.38 117 ASP A C 1
ATOM 939 O O . ASP A 1 117 ? 28.939 11.203 -25.540 1.00 75.38 117 ASP A O 1
ATOM 943 N N . ALA A 1 118 ? 28.060 9.245 -26.187 1.00 75.44 118 ALA A N 1
ATOM 944 C CA . ALA A 1 118 ? 26.823 9.431 -25.450 1.00 75.44 118 ALA A CA 1
ATOM 945 C C . ALA A 1 118 ? 27.074 9.362 -23.937 1.00 75.44 118 ALA A C 1
ATOM 947 O O . ALA A 1 118 ? 27.928 8.629 -23.448 1.00 75.44 118 ALA A O 1
ATOM 948 N N . ILE A 1 119 ? 26.290 10.127 -23.175 1.00 75.12 119 ILE A N 1
ATOM 949 C CA . ILE A 1 119 ? 26.436 10.230 -21.712 1.00 75.12 119 ILE A CA 1
ATOM 950 C C . ILE A 1 119 ? 26.240 8.864 -21.030 1.00 75.12 119 ILE A C 1
ATOM 952 O O . ILE A 1 119 ? 26.841 8.606 -19.993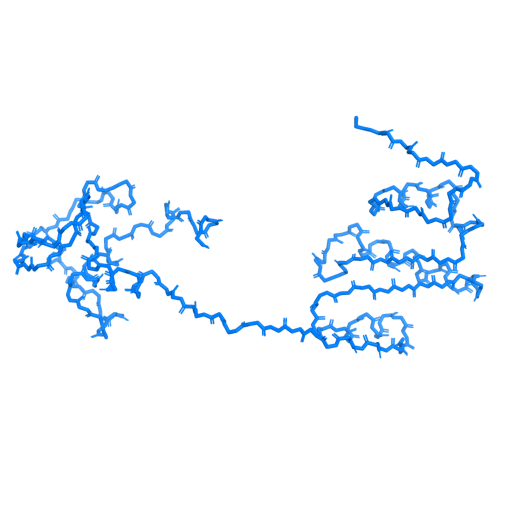 1.00 75.12 119 ILE A O 1
ATOM 956 N N . HIS A 1 120 ? 25.413 8.009 -21.630 1.00 78.38 120 HIS A N 1
ATOM 957 C CA . HIS A 1 120 ? 25.043 6.677 -21.153 1.00 78.38 120 HIS A CA 1
ATOM 958 C C . HIS A 1 120 ? 25.789 5.544 -21.884 1.00 78.38 120 HIS A C 1
ATOM 960 O O . HIS A 1 120 ? 25.386 4.388 -21.781 1.00 78.38 120 HIS A O 1
ATOM 966 N N . ALA A 1 121 ? 26.835 5.856 -22.656 1.00 79.81 121 ALA A N 1
ATOM 967 C CA . ALA A 1 121 ? 27.698 4.849 -23.267 1.00 79.81 121 ALA A CA 1
ATOM 968 C C . ALA A 1 121 ? 28.837 4.457 -22.313 1.00 79.81 121 ALA A C 1
ATOM 970 O O . ALA A 1 121 ? 29.410 5.317 -21.637 1.00 79.81 121 ALA A O 1
ATOM 971 N N . LYS A 1 122 ? 29.203 3.170 -22.306 1.00 79.44 122 LYS A N 1
ATOM 972 C CA . LYS A 1 122 ? 30.389 2.659 -21.600 1.00 79.44 122 LYS A CA 1
ATOM 973 C C . LYS A 1 122 ? 31.643 3.426 -22.054 1.00 79.44 122 LYS A C 1
ATOM 975 O O . LYS A 1 122 ? 31.915 3.529 -23.248 1.00 79.44 122 LYS A O 1
ATOM 980 N N . LYS A 1 123 ? 32.438 3.950 -21.111 1.00 71.50 123 LYS A N 1
ATOM 981 C CA . LYS A 1 123 ? 33.638 4.783 -21.386 1.00 71.50 123 LYS A CA 1
ATOM 982 C C . LYS A 1 123 ? 34.939 3.993 -21.601 1.00 71.50 123 LYS A C 1
ATOM 984 O O . LYS A 1 123 ? 36.025 4.484 -21.293 1.00 71.50 123 LYS A O 1
ATOM 989 N N . GLU A 1 124 ? 34.849 2.765 -22.088 1.00 65.88 124 GLU A N 1
ATOM 990 C CA . GLU A 1 124 ? 36.010 1.891 -22.268 1.00 65.88 124 GLU A CA 1
ATOM 991 C C . GLU A 1 124 ? 36.696 2.094 -23.630 1.00 65.88 124 GLU A C 1
ATOM 993 O O . GLU A 1 124 ? 36.080 2.473 -24.625 1.00 65.88 124 GLU A O 1
ATOM 998 N N . SER A 1 125 ? 38.011 1.850 -23.679 1.00 57.56 125 SER A N 1
ATOM 999 C CA . SER A 1 125 ? 38.800 1.944 -24.913 1.00 57.56 125 SER A CA 1
ATOM 1000 C C . SER A 1 125 ? 38.610 0.681 -25.753 1.00 57.56 125 SER A C 1
ATOM 1002 O O . SER A 1 125 ? 39.298 -0.315 -25.539 1.00 57.56 125 SER A O 1
ATOM 1004 N N . TRP A 1 126 ? 37.681 0.723 -26.706 1.00 60.44 126 TRP A N 1
ATOM 1005 C CA . TRP A 1 126 ? 37.309 -0.430 -27.530 1.00 60.44 126 TRP A CA 1
ATOM 1006 C C . TRP A 1 126 ? 38.140 -0.574 -28.804 1.00 60.44 126 TRP A C 1
ATOM 1008 O O . TRP A 1 126 ? 38.551 0.403 -29.441 1.00 60.44 126 TRP A O 1
ATOM 1018 N N . SER A 1 127 ? 38.316 -1.822 -29.235 1.00 61.31 127 SER A N 1
ATOM 1019 C CA . SER A 1 127 ? 38.852 -2.137 -30.555 1.00 61.31 127 SER A CA 1
ATOM 1020 C C . SER A 1 127 ? 37.745 -1.932 -31.591 1.00 61.31 127 SER A C 1
ATOM 1022 O O . SER A 1 127 ? 36.764 -2.659 -31.652 1.00 61.31 127 SER A O 1
ATOM 1024 N N . THR A 1 128 ? 37.831 -0.873 -32.387 1.00 70.38 128 THR A N 1
ATOM 1025 C CA . THR A 1 128 ? 36.641 -0.378 -33.091 1.00 70.38 128 THR A CA 1
ATOM 1026 C C . THR A 1 128 ? 36.509 -0.983 -34.496 1.00 70.38 128 THR A C 1
ATOM 1028 O O . THR A 1 128 ? 37.328 -0.701 -35.371 1.00 70.38 128 THR A O 1
ATOM 1031 N N . LYS A 1 129 ? 35.447 -1.760 -34.756 1.00 71.88 129 LYS A N 1
ATOM 1032 C CA . LYS A 1 129 ? 34.958 -2.063 -36.119 1.00 71.88 129 LYS A CA 1
ATOM 1033 C C . LYS A 1 129 ? 33.818 -1.126 -36.492 1.00 71.88 129 LYS A C 1
ATOM 1035 O O . LYS A 1 129 ? 33.228 -0.498 -35.622 1.00 71.88 129 LYS A O 1
ATOM 1040 N N . SER A 1 130 ? 33.531 -1.002 -37.786 1.00 73.56 130 SER A N 1
ATOM 1041 C CA . SER A 1 130 ? 32.500 -0.099 -38.302 1.00 73.56 130 SER A CA 1
ATOM 1042 C C . SER A 1 130 ? 31.602 -0.774 -39.336 1.00 73.56 130 SER A C 1
ATOM 1044 O O . SER A 1 130 ? 32.065 -1.571 -40.150 1.00 73.56 130 SER A O 1
ATOM 1046 N N . GLN A 1 131 ? 30.313 -0.443 -39.305 1.00 76.06 131 GLN A N 1
ATOM 1047 C CA . GLN A 1 131 ? 29.303 -0.914 -40.246 1.00 76.06 131 GLN A CA 1
ATOM 1048 C C . GLN A 1 131 ? 28.375 0.239 -40.633 1.00 76.06 131 GLN A C 1
ATOM 1050 O O . GLN A 1 131 ? 27.875 0.965 -39.776 1.00 76.06 131 GLN A O 1
ATOM 1055 N N . ALA A 1 132 ? 28.137 0.413 -41.930 1.00 77.88 132 ALA A N 1
ATOM 1056 C CA . ALA A 1 132 ? 27.251 1.453 -42.433 1.00 77.88 132 ALA A CA 1
ATOM 1057 C C . ALA A 1 132 ? 25.797 0.958 -42.505 1.00 77.88 132 ALA A C 1
ATOM 1059 O O . ALA A 1 132 ? 25.527 -0.109 -43.055 1.00 77.88 132 ALA A O 1
ATOM 1060 N N . THR A 1 133 ? 24.866 1.719 -41.931 1.00 80.12 133 THR A N 1
ATOM 1061 C CA . THR A 1 133 ? 23.438 1.380 -41.843 1.00 80.12 133 THR A CA 1
ATOM 1062 C C . THR A 1 133 ? 22.582 2.637 -41.650 1.00 80.12 133 THR A C 1
ATOM 1064 O O . THR A 1 133 ? 23.092 3.718 -41.361 1.00 80.12 133 THR A O 1
ATOM 1067 N N . PHE A 1 134 ? 21.269 2.525 -41.836 1.00 79.38 134 PHE A N 1
ATOM 1068 C CA . PHE A 1 134 ? 20.337 3.621 -41.580 1.00 79.38 134 PHE A CA 1
ATOM 1069 C C . PHE A 1 134 ? 19.934 3.643 -40.106 1.00 79.38 134 PHE A C 1
ATOM 1071 O O . PHE A 1 134 ? 19.381 2.669 -39.604 1.00 79.38 134 PHE A O 1
ATOM 1078 N N . ALA A 1 135 ? 20.178 4.764 -39.430 1.00 79.44 135 ALA A N 1
ATOM 1079 C CA . ALA A 1 135 ? 19.886 4.930 -38.008 1.00 79.44 135 ALA A CA 1
ATOM 1080 C C . ALA A 1 135 ? 19.537 6.384 -37.655 1.00 79.44 135 ALA A C 1
ATOM 1082 O O . ALA A 1 135 ? 19.884 7.317 -38.391 1.00 79.44 135 ALA A O 1
ATOM 1083 N N . THR A 1 136 ? 18.861 6.578 -36.522 1.00 78.06 136 THR A N 1
ATOM 1084 C CA . THR A 1 136 ? 18.674 7.885 -35.876 1.00 78.06 136 THR A CA 1
ATOM 1085 C C . THR A 1 136 ? 19.724 8.045 -34.770 1.00 78.06 136 THR A C 1
ATOM 1087 O O . THR A 1 136 ? 19.952 7.144 -33.974 1.00 78.06 136 THR A O 1
ATOM 1090 N N . GLY A 1 137 ? 20.447 9.167 -34.758 1.00 73.69 137 GLY A N 1
ATOM 1091 C CA . GLY A 1 137 ? 21.435 9.488 -33.713 1.00 73.69 137 GLY A CA 1
ATOM 1092 C C . GLY A 1 137 ? 20.865 10.507 -32.727 1.00 73.69 137 GLY A C 1
ATOM 1093 O O . GLY A 1 137 ? 19.672 10.488 -32.435 1.00 73.69 137 GLY A O 1
ATOM 1094 N N . ARG A 1 138 ? 21.672 11.489 -32.302 1.00 68.62 138 ARG A N 1
ATOM 1095 C CA . ARG A 1 138 ? 21.222 12.688 -31.549 1.00 68.62 138 ARG A CA 1
ATOM 1096 C C . ARG A 1 138 ? 20.257 13.626 -32.321 1.00 68.62 138 ARG A C 1
ATOM 1098 O O . ARG A 1 138 ? 20.149 14.802 -31.993 1.00 68.62 138 ARG A O 1
ATOM 1105 N N . GLY A 1 139 ? 19.571 13.145 -33.359 1.00 64.69 139 GLY A N 1
ATOM 1106 C CA . GLY A 1 139 ? 18.639 13.918 -34.182 1.00 64.69 139 GLY A CA 1
ATOM 1107 C C . GLY A 1 139 ? 17.459 13.076 -34.672 1.00 64.69 139 GLY A C 1
ATOM 1108 O O . GLY A 1 139 ? 17.538 11.853 -34.727 1.00 64.69 139 GLY A O 1
ATOM 1109 N N . GLU A 1 140 ? 16.370 13.741 -35.058 1.00 60.59 140 GLU A N 1
ATOM 1110 C CA . GLU A 1 140 ? 15.056 13.117 -35.297 1.00 60.59 140 GLU A CA 1
ATOM 1111 C C . GLU A 1 140 ? 14.906 12.397 -36.651 1.00 60.59 140 GLU A C 1
ATOM 1113 O O . GLU A 1 140 ? 13.826 11.907 -36.974 1.00 60.59 140 GLU A O 1
ATOM 1118 N N . HIS A 1 141 ? 15.935 12.361 -37.505 1.00 72.50 141 HIS A N 1
ATOM 1119 C CA . HIS A 1 141 ? 15.817 11.836 -38.874 1.00 72.50 141 HIS A CA 1
ATOM 1120 C C . HIS A 1 141 ? 16.745 10.650 -39.129 1.00 72.50 141 HIS A C 1
ATOM 1122 O O . HIS A 1 141 ? 17.943 10.696 -38.831 1.00 72.50 141 HIS A O 1
ATOM 1128 N N . LYS A 1 142 ? 16.188 9.591 -39.737 1.00 76.31 142 LYS A N 1
ATOM 1129 C CA . LYS A 1 142 ? 16.961 8.428 -40.193 1.00 76.31 142 LYS A CA 1
ATOM 1130 C C . LYS A 1 142 ? 17.905 8.877 -41.301 1.00 76.31 142 LYS A C 1
ATOM 1132 O O . LYS A 1 142 ? 17.472 9.379 -42.335 1.00 76.31 142 LYS A O 1
ATOM 1137 N N . SER A 1 143 ? 19.199 8.686 -41.081 1.00 79.44 143 SER A N 1
ATOM 1138 C CA . SER A 1 143 ? 20.247 8.983 -42.057 1.00 79.44 143 SER A CA 1
ATOM 1139 C C . SER A 1 143 ? 21.173 7.783 -42.192 1.00 79.44 143 SER A C 1
ATOM 1141 O O . SER A 1 143 ? 21.254 6.943 -41.295 1.00 79.44 143 SER A O 1
ATOM 1143 N N . PHE A 1 144 ? 21.849 7.679 -43.334 1.00 79.81 144 PHE A N 1
ATOM 1144 C CA . PHE A 1 144 ? 22.897 6.682 -43.513 1.00 79.81 144 PHE A CA 1
ATOM 1145 C C . PHE A 1 144 ? 24.089 7.066 -42.633 1.00 79.81 144 PHE A C 1
ATOM 1147 O O . PHE A 1 144 ? 24.645 8.156 -42.783 1.00 79.81 144 PHE A O 1
ATOM 1154 N N . ARG A 1 145 ? 24.445 6.202 -41.683 1.00 74.00 145 ARG A N 1
ATOM 1155 C CA . ARG A 1 145 ? 25.492 6.446 -40.688 1.00 74.00 145 ARG A CA 1
ATOM 1156 C C . ARG A 1 145 ? 26.367 5.212 -40.541 1.00 74.00 145 ARG A C 1
ATOM 1158 O O . ARG A 1 145 ? 25.918 4.079 -40.696 1.00 74.00 145 ARG A O 1
ATOM 1165 N N . THR A 1 146 ? 27.623 5.444 -40.201 1.00 78.12 146 THR A N 1
ATOM 1166 C CA . THR A 1 146 ? 28.561 4.379 -39.860 1.00 78.12 146 THR A CA 1
ATOM 1167 C C . THR A 1 146 ? 28.544 4.184 -38.352 1.00 78.12 146 THR A C 1
ATOM 1169 O O . THR A 1 146 ? 28.975 5.064 -37.613 1.00 78.12 146 THR A O 1
ATOM 1172 N N . ILE A 1 147 ? 28.026 3.046 -37.901 1.00 75.19 147 ILE A N 1
ATOM 1173 C CA . ILE A 1 147 ? 27.991 2.665 -36.491 1.00 75.19 147 ILE A CA 1
ATOM 1174 C C . ILE A 1 147 ? 29.231 1.838 -36.193 1.00 75.19 147 ILE A C 1
ATOM 1176 O O . ILE A 1 147 ? 29.602 0.951 -36.962 1.00 75.19 147 ILE A O 1
ATOM 1180 N N . THR A 1 148 ? 29.873 2.123 -35.071 1.00 75.94 148 THR A N 1
ATOM 1181 C CA . THR A 1 148 ? 31.009 1.348 -34.596 1.00 75.94 148 THR A CA 1
ATOM 1182 C C . THR A 1 148 ? 30.596 0.297 -33.572 1.00 75.94 148 THR A C 1
ATOM 1184 O O . THR A 1 148 ? 29.564 0.464 -32.935 1.00 75.94 148 THR A O 1
ATOM 1187 N N . TYR A 1 149 ? 31.370 -0.767 -33.382 1.00 71.94 149 TYR A N 1
ATOM 1188 C CA . TYR A 1 149 ? 31.166 -1.770 -32.324 1.00 71.94 149 TYR A CA 1
ATOM 1189 C C . TYR A 1 149 ? 32.501 -2.424 -31.940 1.00 71.94 149 TYR A C 1
ATOM 1191 O O . TYR A 1 149 ? 33.472 -2.298 -32.699 1.00 71.94 149 TYR A O 1
ATOM 1199 N N . ASP A 1 150 ? 32.573 -3.073 -30.772 1.00 71.25 150 ASP A N 1
ATOM 1200 C CA . ASP A 1 150 ? 33.819 -3.699 -30.320 1.00 71.25 150 ASP A CA 1
ATOM 1201 C C . ASP A 1 150 ? 34.135 -4.971 -31.116 1.00 71.25 150 ASP A C 1
ATOM 1203 O O . ASP A 1 150 ? 33.288 -5.824 -31.385 1.00 71.25 150 ASP A O 1
ATOM 1207 N N . SER A 1 151 ? 35.386 -5.083 -31.543 1.00 65.06 151 SER A N 1
ATOM 1208 C CA . SER A 1 151 ? 35.848 -6.146 -32.423 1.00 65.06 151 SER A CA 1
ATOM 1209 C C . SER A 1 151 ? 36.350 -7.387 -31.691 1.00 65.06 151 SER A C 1
ATOM 1211 O O . SER A 1 151 ? 36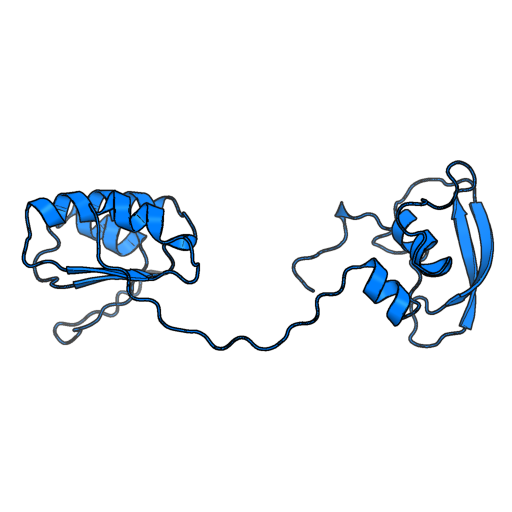.491 -8.424 -32.345 1.00 65.06 151 SER A O 1
ATOM 1213 N N . ASN A 1 152 ? 36.597 -7.278 -30.380 1.00 64.31 152 ASN A N 1
ATOM 1214 C CA . ASN A 1 152 ? 37.116 -8.354 -29.537 1.00 64.31 152 ASN A CA 1
ATOM 1215 C C . ASN A 1 152 ? 36.016 -9.308 -29.054 1.00 64.31 152 ASN A C 1
ATOM 1217 O O . ASN A 1 152 ? 36.197 -10.518 -29.155 1.00 64.31 152 ASN A O 1
ATOM 1221 N N . GLU A 1 153 ? 34.886 -8.782 -28.573 1.00 63.28 153 GLU A N 1
ATOM 1222 C CA . GLU A 1 153 ? 33.762 -9.601 -28.079 1.00 63.28 153 GLU A CA 1
ATOM 1223 C C . GLU A 1 153 ? 32.659 -9.807 -29.132 1.00 63.28 153 GLU A C 1
ATOM 1225 O O . GLU A 1 153 ? 31.855 -10.731 -29.027 1.00 63.28 153 GLU A O 1
ATOM 1230 N N . GLY A 1 154 ? 32.675 -9.022 -30.215 1.00 65.44 154 GLY A N 1
ATOM 1231 C CA . GLY A 1 154 ? 31.590 -9.027 -31.192 1.00 65.44 154 GLY A CA 1
ATOM 1232 C C . GLY A 1 154 ? 30.320 -8.403 -30.613 1.00 65.44 154 GLY A C 1
ATOM 1233 O O . GLY A 1 154 ? 30.350 -7.742 -29.585 1.00 65.44 154 GLY A O 1
ATOM 1234 N N . VAL A 1 155 ? 29.195 -8.561 -31.307 1.00 72.81 155 VAL A N 1
ATOM 1235 C CA . VAL A 1 155 ? 27.902 -8.061 -30.822 1.00 72.81 155 VAL A CA 1
ATOM 1236 C C . VAL A 1 155 ? 27.198 -9.196 -30.088 1.00 72.81 155 VAL A C 1
ATOM 1238 O O . VAL A 1 155 ? 27.034 -10.258 -30.688 1.00 72.81 155 VAL A O 1
ATOM 1241 N N . SER A 1 156 ? 26.753 -8.967 -28.847 1.00 73.31 156 SER A N 1
ATOM 1242 C CA . SER A 1 156 ? 26.071 -9.992 -28.041 1.00 73.31 156 SER A CA 1
ATOM 1243 C C . SER A 1 156 ? 24.926 -10.682 -28.803 1.00 73.31 156 SER A C 1
ATOM 1245 O O . SER A 1 156 ? 24.152 -10.049 -29.540 1.00 73.31 156 SER A O 1
ATOM 1247 N N . ASP A 1 157 ? 24.822 -11.997 -28.612 1.00 79.12 157 ASP A N 1
ATOM 1248 C CA . ASP A 1 157 ? 23.753 -12.845 -29.143 1.00 79.12 157 ASP A CA 1
ATOM 1249 C C . ASP A 1 157 ? 22.462 -12.788 -28.308 1.00 79.12 157 ASP A C 1
ATOM 1251 O O . ASP A 1 157 ? 21.422 -13.269 -28.762 1.00 79.12 157 ASP A O 1
ATOM 1255 N N . ASP A 1 158 ? 22.474 -12.116 -27.154 1.00 79.75 158 ASP A N 1
ATOM 1256 C CA . ASP A 1 158 ? 21.298 -11.969 -26.280 1.00 79.75 158 ASP A CA 1
ATOM 1257 C C . ASP A 1 158 ? 20.119 -11.265 -26.985 1.00 79.75 158 ASP A C 1
ATOM 1259 O O . ASP A 1 158 ? 18.958 -11.458 -26.630 1.00 79.75 158 ASP A O 1
ATOM 1263 N N . TYR A 1 159 ? 20.408 -10.502 -28.048 1.00 83.75 159 TYR A N 1
ATOM 1264 C CA . TYR A 1 159 ? 19.456 -9.671 -28.791 1.00 83.75 159 TYR A CA 1
ATOM 1265 C C . TYR A 1 159 ? 19.296 -10.093 -30.264 1.00 83.75 159 TYR A C 1
ATOM 1267 O O . TYR A 1 159 ? 19.003 -9.261 -31.122 1.00 83.75 159 TYR A O 1
ATOM 1275 N N . LEU A 1 160 ? 19.484 -11.378 -30.595 1.00 81.75 160 LEU A N 1
ATOM 1276 C CA . LEU A 1 160 ? 19.389 -11.906 -31.973 1.00 81.75 160 LEU A CA 1
ATOM 1277 C C . LEU A 1 160 ? 18.064 -11.591 -32.704 1.00 81.75 160 LEU A C 1
ATOM 1279 O O . LEU A 1 160 ? 18.035 -11.616 -33.933 1.00 81.75 160 LEU A O 1
ATOM 1283 N N . GLY A 1 161 ? 16.986 -11.287 -31.972 1.00 83.88 161 GLY A N 1
ATOM 1284 C CA . GLY A 1 161 ? 15.690 -10.875 -32.527 1.00 83.88 161 GLY A CA 1
ATOM 1285 C C . GLY A 1 161 ? 15.606 -9.414 -32.989 1.00 83.88 161 GLY A C 1
A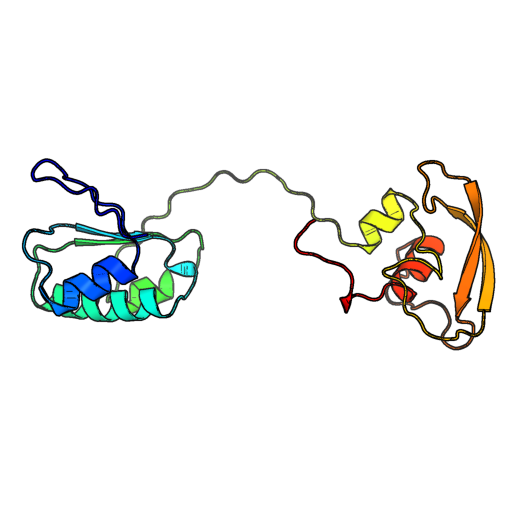TOM 1286 O O . GLY A 1 161 ? 14.624 -9.049 -33.631 1.00 83.88 161 GLY A O 1
ATOM 1287 N N . TYR A 1 162 ? 16.619 -8.595 -32.696 1.00 86.75 162 TYR A N 1
ATOM 1288 C CA . TYR A 1 162 ? 16.644 -7.162 -32.994 1.00 86.75 162 TYR A CA 1
ATOM 1289 C C . TYR A 1 162 ? 17.635 -6.820 -34.108 1.00 86.75 162 TYR A C 1
ATOM 1291 O O . TYR A 1 162 ? 18.557 -7.580 -34.424 1.00 86.75 162 TYR A O 1
ATOM 1299 N N . SER A 1 163 ? 17.463 -5.647 -34.717 1.00 87.81 163 SER A N 1
ATOM 1300 C CA . SER A 1 163 ? 18.351 -5.188 -35.779 1.00 87.81 163 SER A CA 1
ATOM 1301 C C . SER A 1 163 ? 19.780 -4.967 -35.269 1.00 87.81 163 SER A C 1
ATOM 1303 O O . SER A 1 163 ? 20.020 -4.657 -34.101 1.00 87.81 163 SER A O 1
ATOM 1305 N N . MET A 1 164 ? 20.766 -5.088 -36.164 1.00 83.56 164 MET A N 1
ATOM 1306 C CA . MET A 1 164 ? 22.178 -4.845 -35.828 1.00 83.56 164 MET A CA 1
ATOM 1307 C C . MET A 1 164 ? 22.427 -3.493 -35.120 1.00 83.56 164 MET A C 1
ATOM 1309 O O . MET A 1 164 ? 23.169 -3.490 -34.139 1.00 83.56 164 MET A O 1
ATOM 1313 N N . PRO A 1 165 ? 21.811 -2.362 -35.533 1.00 84.50 165 PRO A N 1
ATOM 1314 C CA . PRO A 1 165 ? 21.897 -1.094 -34.800 1.00 84.50 165 PRO A CA 1
ATOM 1315 C C . PRO A 1 165 ? 21.455 -1.180 -33.334 1.00 84.50 165 PRO A C 1
ATOM 1317 O O . PRO A 1 165 ? 22.142 -0.655 -32.455 1.00 84.50 165 PRO A O 1
ATOM 1320 N N . THR A 1 166 ? 20.336 -1.856 -33.072 1.00 87.56 166 THR A N 1
ATOM 1321 C CA . THR A 1 166 ? 19.788 -2.047 -31.724 1.00 87.56 166 THR A CA 1
ATOM 1322 C C . THR A 1 166 ? 20.736 -2.881 -30.878 1.00 87.56 166 THR A C 1
ATOM 1324 O O . THR A 1 166 ? 21.112 -2.468 -29.786 1.00 87.56 166 THR A O 1
ATOM 1327 N N . ARG A 1 167 ? 21.220 -4.004 -31.419 1.00 87.31 167 ARG A N 1
ATOM 1328 C CA . ARG A 1 167 ? 22.154 -4.895 -30.718 1.00 87.31 167 ARG A CA 1
ATOM 1329 C C . ARG A 1 167 ? 23.460 -4.191 -30.339 1.00 87.31 167 ARG A C 1
ATOM 1331 O O . ARG A 1 167 ? 23.924 -4.315 -29.212 1.00 87.31 167 ARG A O 1
ATOM 1338 N N . ILE A 1 168 ? 24.027 -3.411 -31.263 1.00 85.12 168 ILE A N 1
ATOM 1339 C CA . ILE A 1 168 ? 25.240 -2.615 -31.010 1.00 85.12 168 ILE A CA 1
ATOM 1340 C C . ILE A 1 168 ? 24.987 -1.547 -29.939 1.00 85.12 168 ILE A C 1
ATOM 1342 O O . ILE A 1 168 ? 25.861 -1.255 -29.125 1.00 85.12 168 ILE A O 1
ATOM 1346 N N . SER A 1 169 ? 23.797 -0.947 -29.943 1.00 86.38 169 SER A N 1
ATOM 1347 C CA . SER A 1 169 ? 23.429 0.057 -28.947 1.00 86.38 169 SER A CA 1
ATOM 1348 C C . SER A 1 169 ? 23.275 -0.568 -27.565 1.00 86.38 169 SER A C 1
ATOM 1350 O O . SER A 1 169 ? 23.834 -0.028 -26.620 1.00 86.38 169 SER A O 1
ATOM 1352 N N . MET A 1 170 ? 22.619 -1.727 -27.457 1.00 86.19 170 MET A N 1
ATOM 1353 C CA . MET A 1 170 ? 22.481 -2.468 -26.198 1.00 86.19 170 MET A CA 1
ATOM 1354 C C . MET A 1 170 ? 23.832 -2.884 -25.614 1.00 86.19 170 MET A C 1
ATOM 1356 O O . MET A 1 170 ? 24.055 -2.726 -24.419 1.00 86.19 170 MET A O 1
ATOM 1360 N N . ASP A 1 171 ? 24.770 -3.327 -26.452 1.00 83.81 171 ASP A N 1
ATOM 1361 C CA . ASP A 1 171 ? 26.126 -3.663 -26.008 1.00 83.81 171 ASP A CA 1
ATOM 1362 C C . ASP A 1 171 ? 26.893 -2.441 -25.460 1.00 83.81 171 ASP A C 1
ATOM 1364 O O . ASP A 1 171 ? 27.674 -2.531 -24.507 1.00 83.81 171 ASP A O 1
ATOM 1368 N N . ARG A 1 172 ? 26.620 -1.258 -26.018 1.00 80.56 172 ARG A N 1
ATOM 1369 C CA . ARG A 1 172 ? 27.252 0.007 -25.625 1.00 80.56 172 ARG A CA 1
ATOM 1370 C C . ARG A 1 172 ? 26.617 0.676 -24.407 1.00 80.56 172 ARG A C 1
ATOM 1372 O O . ARG A 1 172 ? 27.302 1.462 -23.747 1.00 80.56 172 ARG A O 1
ATOM 1379 N N . VAL A 1 173 ? 25.344 0.418 -24.119 1.00 84.00 173 VAL A N 1
ATOM 1380 C CA . VAL A 1 173 ? 24.633 1.029 -22.987 1.00 84.00 173 VAL A CA 1
ATOM 1381 C C . VAL A 1 173 ? 25.325 0.671 -21.682 1.00 84.00 173 VAL A C 1
ATOM 1383 O O . VAL A 1 173 ? 25.557 -0.495 -21.369 1.00 84.00 173 VAL A O 1
ATOM 1386 N N . GLU A 1 174 ? 25.615 1.685 -20.875 1.00 81.00 174 GLU A N 1
ATOM 1387 C CA . GLU A 1 174 ? 25.929 1.482 -19.471 1.00 81.00 174 GLU A CA 1
ATOM 1388 C C . GLU A 1 174 ? 24.631 1.522 -18.660 1.00 81.00 174 GLU A C 1
ATOM 1390 O O . GLU A 1 174 ? 24.140 2.587 -18.281 1.00 81.00 174 GLU A O 1
ATOM 1395 N N . GLU A 1 175 ? 24.073 0.343 -18.377 1.00 72.00 175 GLU A N 1
ATOM 1396 C CA . GLU A 1 175 ? 22.773 0.194 -17.704 1.00 72.00 175 GLU A CA 1
ATOM 1397 C C . GLU A 1 175 ? 22.702 0.916 -16.351 1.00 72.00 175 GLU A C 1
ATOM 1399 O O . GLU A 1 175 ? 21.638 1.360 -15.937 1.00 72.00 175 GLU A O 1
ATOM 1404 N N . LYS A 1 176 ? 23.841 1.094 -15.671 1.00 71.62 176 LYS A N 1
ATOM 1405 C CA . LYS A 1 176 ? 23.926 1.770 -14.366 1.00 71.62 176 LYS A CA 1
ATOM 1406 C C . LYS A 1 176 ? 23.698 3.283 -14.435 1.00 71.62 176 LYS A C 1
ATOM 1408 O O . LYS A 1 176 ? 23.465 3.899 -13.399 1.00 71.62 176 LYS A O 1
ATOM 1413 N N . ILE A 1 177 ? 23.827 3.885 -15.619 1.00 71.38 177 ILE A N 1
ATOM 1414 C CA . ILE A 1 177 ? 23.699 5.336 -15.836 1.00 71.38 177 ILE A CA 1
ATOM 1415 C C . ILE A 1 177 ? 22.306 5.690 -16.373 1.00 71.38 177 ILE A C 1
ATOM 1417 O O . ILE A 1 177 ? 21.869 6.839 -16.264 1.00 71.38 177 ILE A O 1
ATOM 1421 N N . VAL A 1 178 ? 21.586 4.717 -16.934 1.00 67.94 178 VAL A N 1
ATOM 1422 C CA . VAL A 1 178 ? 20.229 4.925 -17.436 1.00 67.94 178 VAL A CA 1
ATOM 1423 C C . VAL A 1 178 ? 19.290 5.085 -16.243 1.00 67.94 178 VAL A C 1
ATOM 1425 O O . VAL A 1 178 ? 19.131 4.185 -15.422 1.00 67.94 178 VAL A O 1
ATOM 1428 N N . ASN A 1 179 ? 18.678 6.262 -16.129 1.00 61.75 179 ASN A N 1
ATOM 1429 C CA . ASN A 1 179 ? 17.666 6.502 -15.114 1.00 61.75 179 ASN A CA 1
ATOM 1430 C C . ASN A 1 179 ? 16.337 5.884 -15.569 1.00 61.75 179 ASN A C 1
ATOM 1432 O O . ASN A 1 179 ? 15.611 6.489 -16.358 1.00 61.75 179 ASN A O 1
ATOM 1436 N N . TYR A 1 180 ? 16.039 4.689 -15.064 1.00 64.12 180 TYR A N 1
ATOM 1437 C CA . TYR A 1 180 ? 14.785 3.986 -15.329 1.00 64.12 180 TYR A CA 1
ATOM 1438 C C . TYR A 1 180 ? 13.591 4.540 -14.530 1.00 64.12 180 TYR A C 1
ATOM 1440 O O . TYR A 1 180 ? 12.462 4.185 -14.841 1.00 64.12 180 TYR A O 1
ATOM 1448 N N . ASP A 1 181 ? 13.800 5.437 -13.554 1.00 52.06 181 ASP A N 1
ATOM 1449 C CA . ASP A 1 181 ? 12.711 6.039 -12.759 1.00 52.06 181 ASP A CA 1
ATOM 1450 C C . ASP A 1 181 ? 11.912 7.106 -13.542 1.00 52.06 181 ASP A C 1
ATOM 1452 O O . ASP A 1 181 ? 10.912 7.626 -13.045 1.00 52.06 181 ASP A O 1
ATOM 1456 N N . LEU A 1 182 ? 12.369 7.486 -14.743 1.00 46.50 182 LEU A N 1
ATOM 1457 C CA . LEU A 1 182 ? 11.794 8.557 -15.573 1.00 46.50 182 LEU A CA 1
ATOM 1458 C C . LEU A 1 182 ? 11.102 8.066 -16.859 1.00 46.50 182 LEU A C 1
ATOM 1460 O O . LEU A 1 182 ? 10.763 8.902 -17.701 1.00 46.50 182 LEU A O 1
ATOM 1464 N N . ILE A 1 183 ? 10.901 6.755 -17.025 1.00 45.91 183 ILE A N 1
ATOM 1465 C CA . ILE A 1 183 ? 10.273 6.149 -18.214 1.00 45.91 183 ILE A CA 1
ATOM 1466 C C . ILE A 1 183 ? 8.987 5.426 -17.819 1.00 45.91 183 ILE A C 1
ATOM 1468 O O . ILE A 1 183 ? 9.020 4.661 -16.832 1.00 45.91 183 ILE A O 1
#

Organism: NCBI:txid163516

Radius of gyration: 27.79 Å; chains: 1; bounding box: 56×37×69 Å

Foldseek 3Di:
DDDDPDDPPDPDDDDDLVVVVVVCVVVLLPPPAQEDEAEAVVVVDPSSVVVLVSVLVNCVVDVSHYYHYYHPDDPCVVVCVVNPNDDDDDDDDDDDDDDDDDPLRVCQVQQEAAACPHPQFDVDDAPKDWDWDFGDYPDRDTDTDIDIAHPPVPFDPPPVVGDPRSSRRVVGGPPVRDDPVVD

Secondary structure (DSSP, 8-state):
-------TT-------HHHHHHHHHH-TT-TT--EEEE--GGG--HHHHHHHHHHHHHHTT-TT-EEEE--SSS--HHHHHHTTSPPP---PPPPPP-----HHHHHHHHTB---TTSTTB------EEEEEEEEB-SSSS-EEEEEEEETTT-S-GGGTTS-HHHHHHHHHB-TTTS-GGG-